Protein AF-A0A059LH39-F1 (afdb_monomer_lite)

Foldseek 3Di:
DDDDDDDDPPDPPPDPDPPPDPVVVVVVVVVPPDDDDPPPPVVVVVVVVVVVVVPPDDDPDDDDDDDPDDDPPPDPPDPPDDPDDDDDDDDDDDDDDDDDDDPPPPVPPPDPPPPPPPPPVVNVVVVVVVVVVVCCVVCVVVVVVVCVCPVVDPVSVVVCCVPPVNVVVVVLLVVLLVVQLVVLLVLLVVLLCVLQVDDDPCSVVVVVVLCVLVVDDLVVLLVVLCQQLPCPHPCNVVCVVVVDRLPPDSNVLSVSLNSNLNSLLNVLQNVQSNVPVPPQLVVCVVVVDDPVRCCVPPVCVSCVVSSVVSSVVSSVSSSVD

Structure (mmCIF, N/CA/C/O backbone):
data_AF-A0A059LH39-F1
#
_entry.id   AF-A0A059LH39-F1
#
loop_
_atom_site.group_PDB
_atom_site.id
_atom_site.type_symbol
_atom_site.label_atom_id
_atom_site.label_alt_id
_atom_site.label_comp_id
_atom_site.label_asym_id
_atom_site.label_entity_id
_atom_site.label_seq_id
_atom_site.pdbx_PDB_ins_code
_atom_site.Cartn_x
_atom_site.Cartn_y
_atom_site.Cartn_z
_atom_site.occupancy
_atom_site.B_iso_or_equiv
_atom_site.auth_seq_id
_atom_site.auth_comp_id
_atom_site.auth_asym_id
_atom_site.auth_atom_id
_atom_site.pdbx_PDB_model_num
ATOM 1 N N . MET A 1 1 ? 30.488 65.571 -20.676 1.00 40.91 1 MET A N 1
ATOM 2 C CA . MET A 1 1 ? 29.315 66.432 -20.943 1.00 40.91 1 MET A CA 1
ATOM 3 C C . MET A 1 1 ? 28.117 65.774 -20.272 1.00 40.91 1 MET A C 1
ATOM 5 O O . MET A 1 1 ? 27.609 64.798 -20.789 1.00 40.91 1 MET A O 1
ATOM 9 N N . GLN A 1 2 ? 27.929 65.956 -18.966 1.00 35.75 2 GLN A N 1
ATOM 10 C CA . GLN A 1 2 ? 27.171 67.055 -18.353 1.00 35.75 2 GLN A CA 1
ATOM 11 C C . GLN A 1 2 ? 25.724 67.182 -18.870 1.00 35.75 2 GLN A C 1
ATOM 13 O O . GLN A 1 2 ? 25.496 67.556 -20.012 1.00 35.75 2 GLN A O 1
ATOM 18 N N . THR A 1 3 ? 24.804 66.984 -17.917 1.00 36.78 3 THR A N 1
ATOM 19 C CA . THR A 1 3 ? 23.453 67.564 -17.771 1.00 36.78 3 THR A CA 1
ATOM 20 C C . THR A 1 3 ? 22.266 66.961 -18.535 1.00 36.78 3 THR A C 1
ATOM 22 O O . THR A 1 3 ? 22.339 66.710 -19.728 1.00 36.78 3 THR A O 1
ATOM 25 N N . LEU A 1 4 ? 21.149 66.857 -17.785 1.00 35.66 4 LEU A N 1
ATOM 26 C CA . LEU A 1 4 ? 19.757 66.532 -18.156 1.00 35.66 4 LEU A CA 1
ATOM 27 C C . LEU A 1 4 ? 19.462 65.016 -18.193 1.00 35.66 4 LEU A C 1
ATOM 29 O O . LEU A 1 4 ? 19.788 64.321 -19.136 1.00 35.66 4 LEU A O 1
ATOM 33 N N . SER A 1 5 ? 18.863 64.411 -17.166 1.00 34.88 5 SER A N 1
ATOM 34 C CA . SER A 1 5 ? 17.472 64.670 -16.791 1.00 34.88 5 SER A CA 1
ATOM 35 C C . SER A 1 5 ? 17.226 64.365 -15.309 1.00 34.88 5 SER A C 1
ATOM 37 O O . SER A 1 5 ? 17.098 63.221 -14.872 1.00 34.88 5 SER A O 1
ATOM 39 N N . ALA A 1 6 ? 17.154 65.440 -14.532 1.00 40.62 6 ALA A N 1
ATOM 40 C CA . ALA A 1 6 ? 16.580 65.470 -13.203 1.00 40.62 6 ALA A CA 1
ATOM 41 C C . ALA A 1 6 ? 15.053 65.320 -13.321 1.00 40.62 6 ALA A C 1
ATOM 43 O O . ALA A 1 6 ? 14.356 66.298 -13.586 1.00 40.62 6 ALA A O 1
ATOM 44 N N . ARG A 1 7 ? 14.521 64.097 -13.163 1.00 37.25 7 ARG A N 1
ATOM 45 C CA . ARG A 1 7 ? 13.065 63.895 -12.997 1.00 37.25 7 ARG A CA 1
ATOM 46 C C . ARG A 1 7 ? 12.616 62.602 -12.300 1.00 37.25 7 ARG A C 1
ATOM 48 O O . ARG A 1 7 ? 11.470 62.208 -12.463 1.00 37.25 7 ARG A O 1
ATOM 55 N N . ALA A 1 8 ? 13.466 61.965 -11.489 1.00 34.03 8 ALA A N 1
ATOM 56 C CA . ALA A 1 8 ? 13.106 60.716 -10.793 1.00 34.03 8 ALA A CA 1
ATOM 57 C C . ALA A 1 8 ? 13.335 60.724 -9.264 1.00 34.03 8 ALA A C 1
ATOM 59 O O . ALA A 1 8 ? 13.322 59.670 -8.639 1.00 34.03 8 ALA A O 1
ATOM 60 N N . LEU A 1 9 ? 13.521 61.899 -8.644 1.00 35.69 9 LEU A N 1
ATOM 61 C CA . LEU A 1 9 ? 13.781 62.049 -7.197 1.00 35.69 9 LEU A CA 1
ATOM 62 C C . LEU A 1 9 ? 12.690 62.835 -6.443 1.00 35.69 9 LEU A C 1
ATOM 64 O O . LEU A 1 9 ? 12.965 63.513 -5.460 1.00 35.69 9 LEU A O 1
ATOM 68 N N . ALA A 1 10 ? 11.433 62.724 -6.870 1.00 37.72 10 ALA A N 1
ATOM 69 C CA . ALA A 1 10 ? 10.289 63.244 -6.120 1.00 37.72 10 ALA A CA 1
ATOM 70 C C . ALA A 1 10 ? 9.164 62.200 -6.125 1.00 37.72 10 ALA A C 1
ATOM 72 O O . ALA A 1 10 ? 8.337 62.168 -7.029 1.00 37.72 10 ALA A O 1
ATOM 73 N N . GLY A 1 11 ? 9.181 61.291 -5.146 1.00 34.94 11 GLY A N 1
ATOM 74 C CA . GLY A 1 11 ? 8.151 60.252 -5.026 1.00 34.94 11 GLY A CA 1
ATOM 75 C C . GLY A 1 11 ? 8.445 59.088 -4.075 1.00 34.94 11 GLY A C 1
ATOM 76 O O . GLY A 1 11 ? 7.634 58.176 -3.985 1.00 34.94 11 GLY A O 1
ATOM 77 N N . GLN A 1 12 ? 9.568 59.091 -3.350 1.00 37.94 12 GLN A N 1
ATOM 78 C CA . GLN A 1 12 ? 9.867 58.100 -2.308 1.00 37.94 12 GLN A CA 1
ATOM 79 C C . GLN A 1 12 ? 10.131 58.819 -0.989 1.00 37.94 12 GLN A C 1
ATOM 81 O O . GLN A 1 12 ? 11.264 59.010 -0.565 1.00 37.94 12 GLN A O 1
ATOM 86 N N . GLY A 1 13 ? 9.060 59.296 -0.369 1.00 34.62 13 GLY A N 1
ATOM 87 C CA . GLY A 1 13 ? 9.164 60.076 0.855 1.00 34.62 13 GLY A CA 1
ATOM 88 C C . GLY A 1 13 ? 7.830 60.243 1.555 1.00 34.62 13 GLY A C 1
ATOM 89 O O . GLY A 1 13 ? 7.486 61.367 1.874 1.00 34.62 13 GLY A O 1
ATOM 90 N N . ALA A 1 14 ? 7.059 59.164 1.741 1.00 36.94 14 ALA A N 1
ATOM 91 C CA . ALA A 1 14 ? 5.911 59.145 2.660 1.00 36.94 14 ALA A CA 1
ATOM 92 C C . ALA A 1 14 ? 5.283 57.741 2.798 1.00 36.94 14 ALA A C 1
ATOM 94 O O . ALA A 1 14 ? 4.117 57.566 2.473 1.00 36.94 14 ALA A O 1
ATOM 95 N N . CYS A 1 15 ? 6.015 56.717 3.259 1.00 29.69 15 CYS A N 1
ATOM 96 C CA . CYS A 1 15 ? 5.349 55.514 3.803 1.00 29.69 15 CYS A CA 1
ATOM 97 C C . CYS A 1 15 ? 6.241 54.634 4.698 1.00 29.69 15 CYS A C 1
ATOM 99 O O . CYS A 1 15 ? 6.063 53.424 4.765 1.00 29.69 15 CYS A O 1
ATOM 101 N N . SER A 1 16 ? 7.204 55.232 5.405 1.00 34.44 16 SER A N 1
ATOM 102 C CA . SER A 1 16 ? 8.012 54.550 6.428 1.00 34.44 16 SER A CA 1
ATOM 103 C C . SER A 1 16 ? 7.876 55.270 7.769 1.00 34.44 16 SER A C 1
ATOM 105 O O . SER A 1 16 ? 8.851 55.724 8.352 1.00 34.44 16 SER A O 1
ATOM 107 N N . SER A 1 17 ? 6.638 55.471 8.222 1.00 35.78 17 SER A N 1
ATOM 108 C CA . SER A 1 17 ? 6.316 55.907 9.585 1.00 35.78 17 SER A CA 1
ATOM 109 C C . SER A 1 17 ? 4.801 55.825 9.766 1.00 35.78 17 SER A C 1
ATOM 111 O O . SER A 1 17 ? 4.097 56.753 9.380 1.00 35.78 17 SER A O 1
ATOM 113 N N . LYS A 1 18 ? 4.304 54.668 10.233 1.00 36.62 18 LYS A N 1
ATOM 114 C CA . LYS A 1 18 ? 3.002 54.420 10.911 1.00 36.62 18 LYS A CA 1
ATOM 115 C C . LYS A 1 18 ? 2.572 52.951 10.752 1.00 36.62 18 LYS A C 1
ATOM 117 O O . LYS A 1 18 ? 1.563 52.637 10.137 1.00 36.62 18 LYS A O 1
ATOM 122 N N . ALA A 1 19 ? 3.322 52.042 11.366 1.00 38.97 19 ALA A N 1
ATOM 123 C CA . ALA A 1 19 ? 2.842 50.691 11.692 1.00 38.97 19 ALA A CA 1
ATOM 124 C C . ALA A 1 19 ? 3.294 50.290 13.111 1.00 38.97 19 ALA A C 1
ATOM 126 O O . ALA A 1 19 ? 3.670 49.156 13.373 1.00 38.97 19 ALA A O 1
ATOM 127 N N . GLY A 1 20 ? 3.317 51.272 14.018 1.00 37.12 20 GLY A N 1
ATOM 128 C CA . GLY A 1 20 ? 3.946 51.176 15.338 1.00 37.12 20 GLY A CA 1
ATOM 129 C C . GLY A 1 20 ? 3.051 51.085 16.586 1.00 37.12 20 GLY A C 1
ATOM 130 O O . GLY A 1 20 ? 3.618 50.751 17.619 1.00 37.12 20 GLY A O 1
ATOM 131 N N . PRO A 1 21 ? 1.718 51.338 16.591 1.00 37.56 21 PRO A N 1
ATOM 132 C CA . PRO A 1 21 ? 0.987 51.318 17.869 1.00 37.56 21 PRO A CA 1
ATOM 133 C C . PRO A 1 21 ? -0.114 50.250 18.036 1.00 37.56 21 PRO A C 1
ATOM 135 O O . PRO A 1 21 ? -0.837 50.314 19.021 1.00 37.56 21 PRO A O 1
ATOM 138 N N . GLN A 1 22 ? -0.276 49.264 17.140 1.00 39.72 22 GLN A N 1
ATOM 139 C CA . GLN A 1 22 ? -1.373 48.270 17.262 1.00 39.72 22 GLN A CA 1
ATOM 140 C C . GLN A 1 22 ? -0.932 46.830 17.592 1.00 39.72 22 GLN A C 1
ATOM 142 O O . GLN A 1 22 ? -1.729 46.050 18.109 1.00 39.72 22 GLN A O 1
ATOM 147 N N . ILE A 1 23 ? 0.343 46.473 17.404 1.00 38.62 23 ILE A N 1
ATOM 148 C CA . ILE A 1 23 ? 0.860 45.132 17.760 1.00 38.62 23 ILE A CA 1
ATOM 149 C C . ILE A 1 23 ? 1.162 45.031 19.271 1.00 38.62 23 ILE A C 1
ATOM 151 O O . ILE A 1 23 ? 1.075 43.958 19.870 1.00 38.62 23 ILE A O 1
ATOM 155 N N . THR A 1 24 ? 1.397 46.166 19.933 1.00 40.44 24 THR A N 1
ATOM 156 C CA . THR A 1 24 ? 1.664 46.250 21.377 1.00 40.44 24 THR A CA 1
ATOM 157 C C . THR A 1 24 ? 0.422 46.022 22.250 1.00 40.44 24 THR A C 1
ATOM 159 O O . THR A 1 24 ? 0.565 45.637 23.407 1.00 40.44 24 THR A O 1
ATOM 162 N N . SER A 1 25 ? -0.801 46.168 21.720 1.00 36.09 25 SER A N 1
ATOM 163 C CA . SER A 1 25 ? -2.037 46.002 22.509 1.00 36.09 25 SER A CA 1
ATOM 164 C C . SER A 1 25 ? -2.421 44.530 22.747 1.00 36.09 25 SER A C 1
ATOM 166 O O . SER A 1 25 ? -2.879 44.174 23.834 1.00 36.09 25 SER A O 1
ATOM 168 N N . ARG A 1 26 ? -2.169 43.631 21.781 1.00 38.19 26 ARG A N 1
ATOM 169 C CA . ARG A 1 26 ? -2.483 42.192 21.931 1.00 38.19 26 ARG A CA 1
ATOM 170 C C . ARG A 1 26 ? -1.411 41.405 22.683 1.00 38.19 26 ARG A C 1
ATOM 172 O O . ARG A 1 26 ? -1.765 40.491 23.423 1.00 38.19 26 ARG A O 1
ATOM 179 N N . ALA A 1 27 ? -0.139 41.799 22.586 1.00 38.69 27 ALA A N 1
ATOM 180 C CA . ALA A 1 27 ? 0.925 41.224 23.413 1.00 38.69 27 ALA A CA 1
ATOM 181 C C . ALA A 1 27 ? 0.694 41.512 24.911 1.00 38.69 27 ALA A C 1
ATOM 183 O O . ALA A 1 27 ? 0.901 40.639 25.753 1.00 38.69 27 ALA A O 1
ATOM 184 N N . ASN A 1 28 ? 0.147 42.689 25.240 1.00 36.75 28 ASN A N 1
ATOM 185 C CA . ASN A 1 28 ? -0.114 43.102 26.621 1.00 36.75 28 ASN A CA 1
ATOM 186 C C . ASN A 1 28 ? -1.230 42.292 27.315 1.00 36.75 28 ASN A C 1
ATOM 188 O O . ASN A 1 28 ? -1.323 42.289 28.539 1.00 36.75 28 ASN A O 1
ATOM 192 N N . LYS A 1 29 ? -2.062 41.563 26.553 1.00 35.16 29 LYS A N 1
ATOM 193 C CA . LYS A 1 29 ? -3.137 40.723 27.109 1.00 35.16 29 LYS A CA 1
ATOM 194 C C . LYS A 1 29 ? -2.682 39.298 27.450 1.00 35.16 29 LYS A C 1
ATOM 196 O O . LYS A 1 29 ? -3.267 38.678 28.330 1.00 35.16 29 LYS A O 1
ATOM 201 N N . TYR A 1 30 ? -1.617 38.809 26.809 1.00 36.12 30 TYR A N 1
ATOM 202 C CA . TYR A 1 30 ? -0.998 37.514 27.126 1.00 36.12 30 TYR A CA 1
ATOM 203 C C . TYR A 1 30 ? 0.151 37.635 28.140 1.00 36.12 30 TYR A C 1
ATOM 205 O O . TYR A 1 30 ? 0.422 36.690 28.876 1.00 36.12 30 TYR A O 1
ATOM 213 N N . LEU A 1 31 ? 0.773 38.815 28.252 1.00 38.47 31 LEU A N 1
ATOM 214 C CA . LEU A 1 31 ? 1.831 39.106 29.230 1.00 38.47 31 LEU A CA 1
ATOM 215 C C . LEU A 1 31 ? 1.344 39.332 30.677 1.00 38.47 31 LEU A C 1
ATOM 217 O O . LEU A 1 31 ? 2.172 39.501 31.571 1.00 38.47 31 LEU A O 1
ATOM 221 N N . ALA A 1 32 ? 0.034 39.315 30.938 1.00 36.50 32 ALA A N 1
ATOM 222 C CA . ALA A 1 32 ? -0.522 39.541 32.276 1.00 36.50 32 ALA A CA 1
ATOM 223 C C . ALA A 1 32 ? -0.561 38.284 33.176 1.00 36.50 32 ALA A C 1
ATOM 225 O O . ALA A 1 32 ? -0.949 38.391 34.337 1.00 36.50 32 ALA A O 1
ATOM 226 N N . LEU A 1 33 ? -0.163 37.102 32.679 1.00 43.41 33 LEU A N 1
ATOM 227 C CA . LEU A 1 33 ? -0.353 35.820 33.386 1.00 43.41 33 LEU A CA 1
ATOM 228 C C . LEU A 1 33 ? 0.931 35.081 33.801 1.00 43.41 33 LEU A C 1
ATOM 230 O O . LEU A 1 33 ? 0.848 33.965 34.308 1.00 43.41 33 LEU A O 1
ATOM 234 N N . THR A 1 34 ? 2.119 35.678 33.670 1.00 39.06 34 THR A N 1
ATOM 235 C CA . THR A 1 34 ? 3.373 35.031 34.104 1.00 39.06 34 THR A CA 1
ATOM 236 C C . THR A 1 34 ? 4.215 35.943 34.990 1.00 39.06 34 THR A C 1
ATOM 238 O O . THR A 1 34 ? 4.537 37.071 34.621 1.00 39.06 34 THR A O 1
ATOM 241 N N . GLY A 1 35 ? 4.539 35.429 36.180 1.00 37.16 35 GLY A N 1
ATOM 242 C CA . GLY A 1 35 ? 5.136 36.131 37.314 1.00 37.16 35 GLY A CA 1
ATOM 243 C C . GLY A 1 35 ? 6.440 36.893 37.052 1.00 37.16 35 GLY A C 1
ATOM 244 O O . GLY A 1 35 ? 7.186 36.670 36.101 1.00 37.16 35 GLY A O 1
ATOM 245 N N . SER A 1 36 ? 6.701 37.826 37.962 1.00 43.66 36 SER A N 1
ATOM 246 C CA . SER A 1 36 ? 7.459 39.061 37.770 1.00 43.66 36 SER A CA 1
ATOM 247 C C . SER A 1 36 ? 8.986 38.967 37.696 1.00 43.66 36 SER A C 1
ATOM 249 O O . SER A 1 36 ? 9.608 39.992 37.419 1.00 43.66 36 SER A O 1
ATOM 251 N N . VAL A 1 37 ? 9.608 37.805 37.909 1.00 44.38 37 VAL A N 1
ATOM 252 C CA . VAL A 1 37 ? 11.022 37.754 38.349 1.00 44.38 37 VAL A CA 1
ATOM 253 C C . VAL A 1 37 ? 12.037 37.399 37.244 1.00 44.38 37 VAL A C 1
ATOM 255 O O . VAL A 1 37 ? 13.224 37.657 37.402 1.00 44.38 37 VAL A O 1
ATOM 258 N N . ARG A 1 38 ? 11.616 36.916 36.064 1.00 46.03 38 ARG A N 1
ATOM 259 C CA . ARG A 1 38 ? 12.526 36.634 34.918 1.00 46.03 38 ARG A CA 1
ATOM 260 C C . ARG A 1 38 ? 12.494 37.687 33.800 1.00 46.03 38 ARG A C 1
ATOM 262 O O . ARG A 1 38 ? 12.877 37.405 32.670 1.00 46.03 38 ARG A O 1
ATOM 269 N N . ARG A 1 39 ? 12.032 38.905 34.106 1.00 43.88 39 ARG A N 1
ATOM 270 C CA . ARG A 1 39 ? 11.802 39.978 33.117 1.00 43.88 39 ARG A CA 1
ATOM 271 C C . ARG A 1 39 ? 13.048 40.778 32.708 1.00 43.88 39 ARG A C 1
ATOM 273 O O . ARG A 1 39 ? 13.048 41.326 31.615 1.00 43.88 39 ARG A O 1
ATOM 280 N N . GLY A 1 40 ? 14.099 40.834 33.529 1.00 44.38 40 GLY A N 1
ATOM 281 C CA . GLY A 1 40 ? 15.283 41.663 33.239 1.00 44.38 40 GLY A CA 1
ATOM 282 C C . GLY A 1 40 ? 16.250 41.035 32.230 1.00 44.38 40 GLY A C 1
ATOM 283 O O . GLY A 1 40 ? 16.487 41.580 31.157 1.00 44.38 40 GLY A O 1
ATOM 284 N N . ALA A 1 41 ? 16.754 39.837 32.539 1.00 49.78 41 ALA A N 1
ATOM 285 C CA . ALA A 1 41 ? 17.897 39.256 31.826 1.00 49.78 41 ALA A CA 1
ATOM 286 C C . ALA A 1 41 ? 17.607 38.840 30.368 1.00 49.78 41 ALA A C 1
ATOM 288 O O . ALA A 1 41 ? 18.476 38.939 29.505 1.00 49.78 41 ALA A O 1
ATOM 289 N N . LEU A 1 42 ? 16.381 38.394 30.068 1.00 45.69 42 LEU A N 1
ATOM 290 C CA . LEU A 1 42 ? 15.998 37.969 28.714 1.00 45.69 42 LEU A CA 1
ATOM 291 C C . LEU A 1 42 ? 15.695 39.156 27.788 1.00 45.69 42 LEU A C 1
ATOM 293 O O . LEU A 1 42 ? 15.977 39.081 26.596 1.00 45.69 42 LEU A O 1
ATOM 297 N N . ALA A 1 43 ? 15.183 40.265 28.331 1.00 50.06 43 ALA A N 1
ATOM 298 C CA . ALA A 1 43 ? 14.827 41.449 27.550 1.00 50.06 43 ALA A CA 1
ATOM 299 C C . ALA A 1 43 ? 16.052 42.273 27.110 1.00 50.06 43 ALA A C 1
ATOM 301 O O . ALA A 1 43 ? 15.999 42.948 26.082 1.00 50.06 43 ALA A O 1
ATOM 302 N N . GLU A 1 44 ? 17.153 42.224 27.864 1.00 51.72 44 GLU A N 1
ATOM 303 C CA . GLU A 1 44 ? 18.425 42.858 27.480 1.00 51.72 44 GLU A CA 1
ATOM 304 C C . GLU A 1 44 ? 19.222 42.016 26.480 1.00 51.72 44 GLU A C 1
AT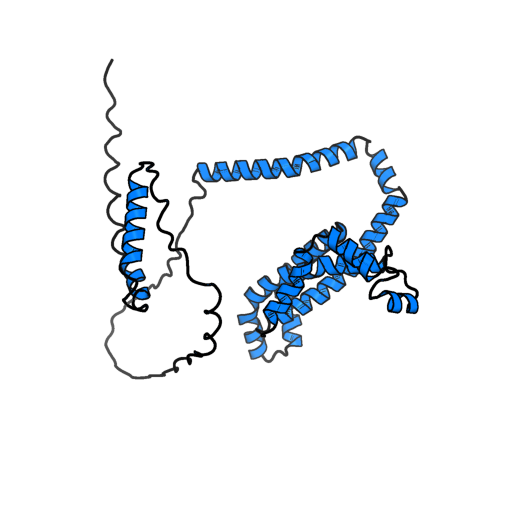OM 306 O O . GLU A 1 44 ? 19.880 42.566 25.597 1.00 51.72 44 GLU A O 1
ATOM 311 N N . CYS A 1 45 ? 19.120 40.687 26.568 1.00 48.53 45 CYS A N 1
ATOM 312 C CA . CYS A 1 45 ? 19.768 39.776 25.626 1.00 48.53 45 CYS A CA 1
ATOM 313 C C . CYS A 1 45 ? 19.127 39.860 24.231 1.00 48.53 45 CYS A C 1
ATOM 315 O O . CYS A 1 45 ? 19.833 39.909 23.226 1.00 48.53 45 CYS A O 1
ATOM 317 N N . TRP A 1 46 ? 17.796 39.976 24.176 1.00 44.59 46 TRP A N 1
ATOM 318 C CA . TRP A 1 46 ? 17.065 40.135 22.917 1.00 44.59 46 TRP A CA 1
ATOM 319 C C . TRP A 1 46 ? 17.301 41.502 22.261 1.00 44.59 46 TRP A C 1
ATOM 321 O O . TRP A 1 46 ? 17.594 41.557 21.070 1.00 44.59 46 TRP A O 1
ATOM 331 N N . ARG A 1 47 ? 17.306 42.595 23.044 1.00 52.41 47 ARG A N 1
ATOM 332 C CA . ARG A 1 47 ? 17.602 43.940 22.514 1.00 52.41 47 ARG A CA 1
ATOM 333 C C . ARG A 1 47 ? 18.999 44.045 21.895 1.00 52.41 47 ARG A C 1
ATOM 335 O O . ARG A 1 47 ? 19.141 44.581 20.804 1.00 52.41 47 ARG A O 1
ATOM 342 N N . ARG A 1 48 ? 20.025 43.464 22.533 1.00 49.72 48 ARG A N 1
ATOM 343 C CA . ARG A 1 48 ? 21.391 43.460 21.971 1.00 49.72 48 ARG A CA 1
ATOM 344 C C . ARG A 1 48 ? 21.539 42.590 20.719 1.00 49.72 48 ARG A C 1
ATOM 346 O O . ARG A 1 48 ? 22.410 42.877 19.902 1.00 49.72 48 ARG A O 1
ATOM 353 N N . ALA A 1 49 ? 20.717 41.550 20.560 1.00 48.06 49 ALA A N 1
ATOM 354 C CA . ALA A 1 49 ? 20.713 40.718 19.357 1.00 48.06 49 ALA A CA 1
ATOM 355 C C . ALA A 1 49 ? 20.082 41.447 18.154 1.00 48.06 49 ALA A C 1
ATOM 357 O O . ALA A 1 49 ? 20.594 41.340 17.039 1.00 48.06 49 ALA A O 1
ATOM 358 N N . GLU A 1 50 ? 19.031 42.242 18.382 1.00 47.72 50 GLU A N 1
ATOM 359 C CA . GLU A 1 50 ? 18.415 43.085 17.346 1.00 47.72 50 GLU A CA 1
ATOM 360 C C . GLU A 1 50 ? 19.330 44.241 16.910 1.00 47.72 50 GLU A C 1
ATOM 362 O O . GLU A 1 50 ? 19.506 44.459 15.708 1.00 47.72 50 GLU A O 1
ATOM 367 N N . ASP A 1 51 ? 20.013 44.904 17.849 1.00 44.88 51 ASP A N 1
ATOM 368 C CA . ASP A 1 51 ? 20.952 45.994 17.533 1.00 44.88 51 ASP A CA 1
ATOM 369 C C . ASP A 1 51 ? 22.177 45.507 16.723 1.00 44.88 51 ASP A C 1
ATOM 371 O O . ASP A 1 51 ? 22.700 46.214 15.851 1.00 44.88 51 ASP A O 1
ATOM 375 N N . ALA A 1 52 ? 22.624 44.266 16.954 1.00 43.06 52 ALA A N 1
ATOM 376 C CA . ALA A 1 52 ? 23.715 43.649 16.196 1.00 43.06 52 ALA A CA 1
ATOM 377 C C . ALA A 1 52 ? 23.302 43.276 14.761 1.00 43.06 52 ALA A C 1
ATOM 379 O O . ALA A 1 52 ? 24.131 43.323 13.850 1.00 43.06 52 ALA A O 1
ATOM 380 N N . SER A 1 53 ? 22.024 42.952 14.539 1.00 43.94 53 SER A N 1
ATOM 381 C CA . SER A 1 53 ? 21.514 42.608 13.209 1.00 43.94 53 SER A CA 1
ATOM 382 C C . SER A 1 53 ? 21.226 43.841 12.343 1.00 43.94 53 SER A C 1
ATOM 384 O O . SER A 1 53 ? 21.310 43.746 11.119 1.00 43.94 53 SER A O 1
ATOM 386 N N . ALA A 1 54 ? 20.938 44.996 12.952 1.00 45.19 54 ALA A N 1
ATOM 387 C CA . ALA A 1 54 ? 20.637 46.244 12.246 1.00 45.19 54 ALA A CA 1
ATOM 388 C C . ALA A 1 54 ? 21.876 47.008 11.722 1.00 45.19 54 ALA A C 1
ATOM 390 O O . ALA A 1 54 ? 21.738 47.856 10.844 1.00 45.19 54 ALA A O 1
ATOM 391 N N . SER A 1 55 ? 23.089 46.727 12.222 1.00 44.06 55 SER A N 1
ATOM 392 C CA . SER A 1 55 ? 24.292 47.543 11.942 1.00 44.06 55 SER A CA 1
ATOM 393 C C . SER A 1 55 ? 25.316 46.934 10.971 1.00 44.06 55 SER A C 1
ATOM 395 O O . SER A 1 55 ? 26.364 47.539 10.737 1.00 44.06 55 SER A O 1
ATOM 397 N N . GLY A 1 56 ? 25.039 45.766 10.376 1.00 42.06 56 GLY A N 1
ATOM 398 C CA . GLY A 1 56 ? 25.826 45.221 9.256 1.00 42.06 56 GLY A CA 1
ATOM 399 C C . GLY A 1 56 ? 27.330 45.035 9.519 1.00 42.06 56 GLY A C 1
ATOM 400 O O . GLY A 1 56 ? 28.117 45.003 8.574 1.00 42.06 56 GLY A O 1
ATOM 401 N N . ARG A 1 57 ? 27.761 44.916 10.783 1.00 36.47 57 ARG A N 1
ATOM 402 C CA . ARG A 1 57 ? 29.173 44.765 11.168 1.00 36.47 57 ARG A CA 1
ATOM 403 C C . ARG A 1 57 ? 29.415 43.342 11.683 1.00 36.47 57 ARG A C 1
ATOM 405 O O . ARG A 1 57 ? 28.959 42.985 12.765 1.00 36.47 57 ARG A O 1
ATOM 412 N N . ARG A 1 58 ? 30.151 42.511 10.926 1.00 46.75 58 ARG A N 1
ATOM 413 C CA . ARG A 1 58 ? 30.669 41.217 11.421 1.00 46.75 58 ARG A CA 1
ATOM 414 C C . ARG A 1 58 ? 31.609 41.487 12.599 1.00 46.75 58 ARG A C 1
ATOM 416 O O . ARG A 1 58 ? 32.719 41.967 12.398 1.00 46.75 58 ARG A O 1
ATOM 423 N N . SER A 1 59 ? 31.176 41.159 13.811 1.00 35.25 59 SER A N 1
ATOM 424 C CA . SER A 1 59 ? 32.010 41.169 15.014 1.00 35.25 59 SER A CA 1
ATOM 425 C C . SER A 1 59 ? 31.970 39.785 15.654 1.00 35.25 59 SER A C 1
ATOM 427 O O . SER A 1 59 ? 30.982 39.386 16.270 1.00 35.25 59 SER A O 1
ATOM 429 N N . GLY A 1 60 ? 33.046 39.020 15.464 1.00 45.88 60 GLY A N 1
ATOM 430 C CA . GLY A 1 60 ? 33.279 37.770 16.176 1.00 45.88 60 GLY A CA 1
ATOM 431 C C . GLY A 1 60 ? 33.618 38.060 17.634 1.00 45.88 60 GLY A C 1
ATOM 432 O O . GLY A 1 60 ? 34.778 38.314 17.951 1.00 45.88 60 GLY A O 1
ATOM 433 N N . ARG A 1 61 ? 32.607 38.056 18.512 1.00 40.34 61 ARG A N 1
ATOM 434 C CA . ARG A 1 61 ? 32.774 37.954 19.973 1.00 40.34 61 ARG A CA 1
ATOM 435 C C . ARG A 1 61 ? 31.426 37.753 20.679 1.00 40.34 61 ARG A C 1
ATOM 437 O O . ARG A 1 61 ? 30.892 38.664 21.289 1.00 40.34 61 ARG A O 1
ATOM 444 N N . CYS A 1 62 ? 30.868 36.549 20.577 1.00 34.03 62 CYS A N 1
ATOM 445 C CA . CYS A 1 62 ? 29.819 36.031 21.472 1.00 34.03 62 CYS A CA 1
ATOM 446 C C . CYS A 1 62 ? 29.956 34.501 21.587 1.00 34.03 62 CYS A C 1
ATOM 448 O O . CYS A 1 62 ? 28.988 33.756 21.502 1.00 34.03 62 CYS A O 1
ATOM 450 N N . LEU A 1 63 ? 31.193 34.022 21.747 1.00 38.81 63 LEU A N 1
ATOM 451 C CA . LEU A 1 63 ? 31.451 32.717 22.346 1.00 38.81 63 LEU A CA 1
ATOM 452 C C . LEU A 1 63 ? 31.855 33.001 23.792 1.00 38.81 63 LEU A C 1
ATOM 454 O O . LEU A 1 63 ? 32.899 33.608 24.018 1.00 38.81 63 LEU A O 1
ATOM 458 N N . GLY A 1 64 ? 31.017 32.607 24.749 1.00 38.75 64 GLY A N 1
ATOM 459 C CA . GLY A 1 64 ? 31.394 32.611 26.163 1.00 38.75 64 GLY A CA 1
ATOM 460 C C . GLY A 1 64 ? 30.404 33.268 27.115 1.00 38.75 64 GLY A C 1
ATOM 461 O O . GLY A 1 64 ? 30.809 34.164 27.835 1.00 38.75 64 GLY A O 1
ATOM 462 N N . VAL A 1 65 ? 29.151 32.798 27.164 1.00 35.75 65 VAL A N 1
ATOM 463 C CA . VAL A 1 65 ? 28.362 32.731 28.414 1.00 35.75 65 VAL A CA 1
ATOM 464 C C . VAL A 1 65 ? 27.392 31.543 28.308 1.00 35.75 65 VAL A C 1
ATOM 466 O O . VAL A 1 65 ? 26.206 31.696 28.034 1.00 35.75 65 VAL A O 1
ATOM 469 N N . LEU A 1 66 ? 27.916 30.332 28.478 1.00 34.81 66 LEU A N 1
ATOM 470 C CA . LEU A 1 66 ? 27.132 29.133 28.781 1.00 34.81 66 LEU A CA 1
ATOM 471 C C . LEU A 1 66 ? 27.493 28.748 30.219 1.00 34.81 66 LEU A C 1
ATOM 473 O O . LEU A 1 66 ? 28.644 28.374 30.446 1.00 34.81 66 LEU A O 1
ATOM 477 N N . PRO A 1 67 ? 26.577 28.832 31.199 1.00 35.91 67 PRO A N 1
ATOM 478 C CA . PRO A 1 67 ? 26.779 28.157 32.466 1.00 35.91 67 PRO A CA 1
ATOM 479 C C . PRO A 1 67 ? 26.574 26.661 32.223 1.00 35.91 67 PRO A C 1
ATOM 481 O O . PRO A 1 67 ? 25.453 26.171 32.075 1.00 35.91 67 PRO A O 1
ATOM 484 N N . SER A 1 68 ? 27.689 25.948 32.128 1.00 38.69 68 SER A N 1
ATOM 485 C CA . SER A 1 68 ? 27.769 24.520 32.393 1.00 38.69 68 SER A CA 1
ATOM 486 C C . SER A 1 68 ? 27.393 24.247 33.855 1.00 38.69 68 SER A C 1
ATOM 488 O O . SER A 1 68 ? 27.629 25.074 34.731 1.00 38.69 68 SER A O 1
ATOM 490 N N . ALA A 1 69 ? 26.843 23.054 34.094 1.00 35.47 69 ALA A N 1
ATOM 491 C CA . ALA A 1 69 ? 26.466 22.479 35.390 1.00 35.47 69 ALA A CA 1
ATOM 492 C C . ALA A 1 69 ? 25.065 22.823 35.927 1.00 35.47 69 ALA A C 1
ATOM 494 O O . ALA A 1 69 ? 24.917 23.606 36.856 1.00 35.47 69 ALA A O 1
ATOM 495 N N . LEU A 1 70 ? 24.051 22.081 35.459 1.00 37.56 70 LEU A N 1
ATOM 496 C CA . LEU A 1 70 ? 23.014 21.545 36.350 1.00 37.56 70 LEU A CA 1
ATOM 497 C C . LEU A 1 70 ? 22.669 20.091 35.945 1.00 37.56 70 LEU A C 1
ATOM 499 O O . LEU A 1 70 ? 22.507 19.812 34.757 1.00 37.56 70 LEU A O 1
ATOM 503 N N . PRO A 1 71 ? 22.601 19.149 36.906 1.00 31.77 71 PRO A N 1
ATOM 504 C CA . PRO A 1 71 ? 22.518 17.710 36.655 1.00 31.77 71 PRO A CA 1
ATOM 505 C C . PRO A 1 71 ? 21.127 17.252 36.183 1.00 31.77 71 PRO A C 1
ATOM 507 O O . PRO A 1 71 ? 20.095 17.617 36.742 1.00 31.77 71 PRO A O 1
ATOM 510 N N . PHE A 1 72 ? 21.132 16.372 35.181 1.00 33.44 72 PHE A N 1
ATOM 511 C CA . PHE A 1 72 ? 20.001 15.810 34.427 1.00 33.44 72 PHE A CA 1
ATOM 512 C C . PHE A 1 72 ? 19.070 14.857 35.225 1.00 33.44 72 PHE A C 1
ATOM 514 O O . PHE A 1 72 ? 18.210 14.208 34.641 1.00 33.44 72 PHE A O 1
ATOM 521 N N . SER A 1 73 ? 19.191 14.749 36.556 1.00 35.56 73 SER A N 1
ATOM 522 C CA . SER A 1 73 ? 18.587 13.642 37.328 1.00 35.56 73 SER A CA 1
ATOM 523 C C . SER A 1 73 ? 17.491 13.999 38.347 1.00 35.56 73 SER A C 1
ATOM 525 O O . SER A 1 73 ? 17.064 13.119 39.090 1.00 35.56 73 SER A O 1
ATOM 527 N N . ARG A 1 74 ? 16.974 15.237 38.413 1.00 33.81 74 ARG A N 1
ATOM 528 C CA . ARG A 1 74 ? 15.933 15.604 39.411 1.00 33.81 74 ARG A CA 1
ATOM 529 C C . ARG A 1 74 ? 14.845 16.569 38.919 1.00 33.81 74 ARG A C 1
ATOM 531 O O . ARG A 1 74 ? 14.542 17.549 39.589 1.00 33.81 74 ARG A O 1
ATOM 538 N N . ALA A 1 75 ? 14.223 16.292 37.772 1.00 34.00 75 ALA A N 1
ATOM 539 C CA . ALA A 1 75 ? 13.052 17.064 37.317 1.00 34.00 75 ALA A CA 1
ATOM 540 C C . ALA A 1 75 ? 11.855 16.217 36.838 1.00 34.00 75 ALA A C 1
ATOM 542 O O . ALA A 1 75 ? 10.844 16.772 36.425 1.00 34.00 75 ALA A O 1
ATOM 543 N N . TRP A 1 76 ? 11.927 14.886 36.949 1.00 31.22 76 TRP A N 1
ATOM 544 C CA . TRP A 1 76 ? 10.844 13.954 36.584 1.00 31.22 76 TRP A CA 1
ATOM 545 C C . TRP A 1 76 ? 10.000 13.486 37.788 1.00 31.22 76 TRP A C 1
ATOM 547 O O . TRP A 1 76 ? 9.402 12.418 37.756 1.00 31.22 76 TRP A O 1
ATOM 557 N N . GLY A 1 77 ? 9.965 14.269 38.874 1.00 32.25 77 GLY A N 1
ATOM 558 C CA . GLY A 1 77 ? 9.451 13.823 40.177 1.00 32.25 77 GLY A CA 1
ATOM 559 C C . GLY A 1 77 ? 8.267 14.588 40.778 1.00 32.25 77 GLY A C 1
ATOM 560 O O . GLY A 1 77 ? 8.015 14.405 41.965 1.00 32.25 77 GLY A O 1
ATOM 561 N N . SER A 1 78 ? 7.559 15.466 40.052 1.00 37.38 78 SER A N 1
ATOM 562 C CA . SER A 1 78 ? 6.458 16.236 40.677 1.00 37.38 78 SER A CA 1
ATOM 563 C C . SER A 1 78 ? 5.386 16.828 39.747 1.00 37.38 78 SER A C 1
ATOM 565 O O . SER A 1 78 ? 4.734 17.804 40.115 1.00 37.38 78 SER A O 1
ATOM 567 N N . LEU A 1 79 ? 5.120 16.233 38.580 1.00 41.91 79 LEU A N 1
ATOM 568 C CA . LEU A 1 79 ? 4.055 16.698 37.668 1.00 41.91 79 LEU A CA 1
ATOM 569 C C . LEU A 1 79 ? 2.794 15.813 37.671 1.00 41.91 79 LEU A C 1
ATOM 571 O O . LEU A 1 79 ? 2.084 15.736 36.677 1.00 41.91 79 LEU A O 1
ATOM 575 N N . ASP A 1 80 ? 2.483 15.218 38.828 1.00 38.69 80 ASP A N 1
ATOM 576 C CA . ASP A 1 80 ? 1.273 14.413 39.078 1.00 38.69 80 ASP A CA 1
ATOM 577 C C . ASP A 1 80 ? 0.191 15.141 39.901 1.00 38.69 80 ASP A C 1
ATOM 579 O O . ASP A 1 80 ? -0.691 14.526 40.502 1.00 38.69 80 ASP A O 1
ATOM 583 N N . ARG A 1 81 ? 0.211 16.479 39.978 1.00 39.62 81 ARG A N 1
ATOM 584 C CA . ARG A 1 81 ? -0.778 17.192 40.805 1.00 39.62 81 ARG A CA 1
ATOM 585 C C . ARG A 1 81 ? -1.114 18.596 40.302 1.00 39.62 81 ARG A C 1
ATOM 587 O O . ARG A 1 81 ? -0.618 19.573 40.838 1.00 39.62 81 ARG A O 1
ATOM 594 N N . ALA A 1 82 ? -1.993 18.688 39.301 1.00 35.78 82 ALA A N 1
ATOM 595 C CA . ALA A 1 82 ? -2.909 19.826 39.119 1.00 35.78 82 ALA A CA 1
ATOM 596 C C . ALA A 1 82 ? -3.936 19.537 38.008 1.00 35.78 82 ALA A C 1
ATOM 598 O O . ALA A 1 82 ? -3.867 20.060 36.898 1.00 35.78 82 ALA A O 1
ATOM 599 N N . ARG A 1 83 ? -4.928 18.700 38.322 1.00 38.41 83 ARG A N 1
ATOM 600 C CA . ARG A 1 83 ? -6.207 18.672 37.608 1.00 38.41 83 ARG A CA 1
ATOM 601 C C . ARG A 1 83 ? -6.983 19.924 38.047 1.00 38.41 83 ARG A C 1
ATOM 603 O O . ARG A 1 83 ? -7.581 19.917 39.117 1.00 38.41 83 ARG A O 1
ATOM 610 N N . ALA A 1 84 ? -6.902 21.016 37.286 1.00 36.88 84 ALA A N 1
ATOM 611 C CA . ALA A 1 84 ? -7.705 22.216 37.543 1.00 36.88 84 ALA A CA 1
ATOM 612 C C . ALA A 1 84 ? -9.143 22.022 37.005 1.00 36.88 84 ALA A C 1
ATOM 614 O O . ALA A 1 84 ? -9.298 21.494 35.900 1.00 36.88 84 ALA A O 1
ATOM 615 N N . PRO A 1 85 ? -10.190 22.397 37.766 1.00 39.22 85 PRO A N 1
ATOM 616 C CA . PRO A 1 85 ? -11.589 22.173 37.400 1.00 39.22 85 PRO A CA 1
ATOM 617 C C . PRO A 1 85 ? -12.100 23.181 36.356 1.00 39.22 85 PRO A C 1
ATOM 619 O O . PRO A 1 85 ? -11.654 24.327 36.305 1.00 39.22 85 PRO A O 1
ATOM 622 N N . ALA A 1 86 ? -13.064 22.750 35.537 1.00 40.12 86 ALA A N 1
ATOM 623 C CA . ALA A 1 86 ? -13.781 23.602 34.587 1.00 40.12 86 ALA A CA 1
ATOM 624 C C . ALA A 1 86 ? -14.595 24.696 35.317 1.00 40.12 86 ALA A C 1
ATOM 626 O O . ALA A 1 86 ? -15.184 24.406 36.362 1.00 40.12 86 ALA A O 1
ATOM 627 N N . PRO A 1 87 ? -14.663 25.939 34.801 1.00 45.44 87 PRO A N 1
ATOM 628 C CA . PRO A 1 87 ? -15.486 26.981 35.405 1.00 45.44 87 PRO A CA 1
ATOM 629 C C . PRO A 1 87 ? -16.989 26.733 35.161 1.00 45.44 87 PRO A C 1
ATOM 631 O O . PRO A 1 87 ? -17.362 26.180 34.124 1.00 45.44 87 PRO A O 1
ATOM 634 N N . PRO A 1 88 ? -17.867 27.149 36.094 1.00 38.84 88 PRO A N 1
ATOM 635 C CA . PRO A 1 88 ? -19.300 26.897 36.011 1.00 38.84 88 PRO A CA 1
ATOM 636 C C . PRO A 1 88 ? -19.977 27.786 34.961 1.00 38.84 88 PRO A C 1
ATOM 638 O O . PRO A 1 88 ? -19.715 28.987 34.870 1.00 38.84 88 PRO A O 1
ATOM 641 N N . PHE A 1 89 ? -20.903 27.189 34.210 1.00 38.81 89 PHE A N 1
ATOM 642 C CA . PHE A 1 89 ? -21.856 27.887 33.353 1.00 38.81 89 PHE A CA 1
ATOM 643 C C . PHE A 1 89 ? -22.808 28.697 34.241 1.00 38.81 89 PHE A C 1
ATOM 645 O O . PHE A 1 89 ? -23.653 28.133 34.938 1.00 38.81 89 PHE A O 1
ATOM 652 N N . ARG A 1 90 ? -22.625 30.021 34.281 1.00 33.84 90 ARG A N 1
ATOM 653 C CA . ARG A 1 90 ? -23.484 30.929 35.046 1.00 33.84 90 ARG A CA 1
ATOM 654 C C . ARG A 1 90 ? -24.466 31.609 34.103 1.00 33.84 90 ARG A C 1
ATOM 656 O O . ARG A 1 90 ? -24.113 32.511 33.349 1.00 33.84 90 ARG A O 1
ATOM 663 N N . ASP A 1 91 ? -25.693 31.125 34.183 1.00 41.88 91 ASP A N 1
ATOM 664 C CA . ASP A 1 91 ? -26.883 31.669 33.555 1.00 41.88 91 ASP A CA 1
ATOM 665 C C . ASP A 1 91 ? -27.333 32.901 34.359 1.00 41.88 91 ASP A C 1
ATOM 667 O O . ASP A 1 91 ? -27.711 32.794 35.527 1.00 41.88 91 ASP A O 1
ATOM 671 N N . THR A 1 92 ? -27.242 34.095 33.776 1.00 43.53 92 THR A N 1
ATOM 672 C CA . THR A 1 92 ? -27.852 35.302 34.351 1.00 43.53 92 THR A CA 1
ATOM 673 C C . THR A 1 92 ? -28.701 35.994 33.301 1.00 43.53 92 THR A C 1
ATOM 675 O O . THR A 1 92 ? -28.264 36.916 32.613 1.00 43.53 92 THR A O 1
ATOM 678 N N . ARG A 1 93 ? -29.967 35.573 33.236 1.00 41.41 93 ARG A N 1
ATOM 679 C CA . ARG A 1 93 ? -31.074 36.472 32.908 1.00 41.41 93 ARG A CA 1
ATOM 680 C C . ARG A 1 93 ? -31.114 37.582 33.957 1.00 41.41 93 ARG A C 1
ATOM 682 O O . ARG A 1 93 ? -31.484 37.334 35.099 1.00 41.41 93 ARG A O 1
ATOM 689 N N . ALA A 1 94 ? -30.809 38.808 33.556 1.00 38.94 94 ALA A N 1
ATOM 690 C CA . ALA A 1 94 ? -31.230 39.998 34.281 1.00 38.94 94 ALA A CA 1
ATOM 691 C C . ALA A 1 94 ? -31.582 41.094 33.273 1.00 38.94 94 ALA A C 1
ATOM 693 O O . ALA A 1 94 ? -30.760 41.536 32.475 1.00 38.94 94 ALA A O 1
ATOM 694 N N . ARG A 1 95 ? -32.858 41.478 33.301 1.00 42.94 95 ARG A N 1
ATOM 695 C CA . ARG A 1 95 ? -33.439 42.598 32.566 1.00 42.94 95 ARG A CA 1
ATOM 696 C C . ARG A 1 95 ? -32.801 43.906 33.038 1.00 42.94 95 ARG A C 1
ATOM 698 O O . ARG A 1 95 ? -32.840 44.199 34.226 1.00 42.94 95 ARG A O 1
ATOM 705 N N . ALA A 1 96 ? -32.352 44.731 32.102 1.00 37.66 96 ALA A N 1
ATOM 706 C CA . ALA A 1 96 ? -32.297 46.177 32.277 1.00 37.66 96 ALA A CA 1
ATOM 707 C C . ALA A 1 96 ? -32.520 46.817 30.905 1.00 37.66 96 ALA A C 1
ATOM 709 O O . ALA A 1 96 ? -31.707 46.674 29.995 1.00 37.66 96 ALA A O 1
ATOM 710 N N . GLY A 1 97 ? -33.681 47.449 30.740 1.00 38.69 97 GLY A N 1
ATOM 711 C CA . GLY A 1 97 ? -34.006 48.198 29.539 1.00 38.69 97 GLY A CA 1
ATOM 712 C C . GLY A 1 97 ? -33.127 49.435 29.444 1.00 38.69 97 GLY A C 1
ATOM 713 O O . GLY A 1 97 ? -33.144 50.270 30.343 1.00 38.69 97 GLY A O 1
ATOM 714 N N . LEU A 1 98 ? -32.409 49.570 28.334 1.00 39.62 98 LEU A N 1
ATOM 715 C CA . LEU A 1 98 ? -31.866 50.842 27.891 1.00 39.62 98 LEU A CA 1
ATOM 716 C C . LEU A 1 98 ? -32.087 50.988 26.388 1.00 39.62 98 LEU A C 1
ATOM 718 O O . LEU A 1 98 ? -31.947 50.055 25.601 1.00 39.62 98 LEU A O 1
ATOM 722 N N . LYS A 1 99 ? -32.530 52.201 26.076 1.00 31.55 99 LYS A N 1
ATOM 723 C CA . LYS A 1 99 ? -32.951 52.759 24.799 1.00 31.55 99 LYS A CA 1
ATOM 724 C C . LYS A 1 99 ? -31.989 52.470 23.650 1.00 31.55 99 LYS A C 1
ATOM 726 O O . LYS A 1 99 ? -30.782 52.340 23.828 1.00 31.55 99 LYS A O 1
ATOM 731 N N . GLY A 1 100 ? -32.583 52.455 22.460 1.00 38.38 100 GLY A N 1
ATOM 732 C CA . GLY A 1 100 ? -31.923 52.256 21.185 1.00 38.38 100 GLY A CA 1
ATOM 733 C C . GLY A 1 100 ? -30.649 53.073 21.002 1.00 38.38 100 GLY A C 1
ATOM 734 O O . GLY A 1 100 ? -30.611 54.286 21.183 1.00 38.38 100 GLY A O 1
ATOM 735 N N . SER A 1 101 ? -29.624 52.371 20.545 1.00 35.06 101 SER A N 1
ATOM 736 C CA . SER A 1 101 ? -28.669 52.894 19.584 1.00 35.06 101 SER A CA 1
ATOM 737 C C . SER A 1 101 ? -28.327 51.744 18.645 1.00 35.06 101 SER A C 1
ATOM 739 O O . SER A 1 101 ? -27.881 50.670 19.046 1.00 35.06 101 SER A O 1
ATOM 741 N N . SER A 1 102 ? -28.658 51.947 17.378 1.00 37.84 102 SER A N 1
ATOM 742 C CA . SER A 1 102 ? -28.315 51.083 16.264 1.00 37.84 102 SER A CA 1
ATOM 743 C C . SER A 1 102 ? -26.797 51.051 16.103 1.00 37.84 102 SER A C 1
ATOM 745 O O . SER A 1 102 ? -26.222 51.863 15.382 1.00 37.84 102 SER A O 1
ATOM 747 N N . LEU A 1 103 ? -26.134 50.106 16.759 1.00 38.47 103 LEU A N 1
ATOM 748 C CA . LEU A 1 103 ? -24.786 49.707 16.386 1.00 38.47 103 LEU A CA 1
ATOM 749 C C . LEU A 1 103 ? -24.907 48.459 15.525 1.00 38.47 103 LEU A C 1
ATOM 751 O O . LEU A 1 103 ? -24.867 47.324 15.990 1.00 38.47 103 LEU A O 1
ATOM 755 N N . SER A 1 104 ? -25.091 48.735 14.233 1.00 40.91 104 SER A N 1
ATOM 756 C CA . SER A 1 104 ? -24.816 47.838 13.118 1.00 40.91 104 SER A CA 1
ATOM 757 C C . SER A 1 104 ? -23.369 47.345 13.230 1.00 40.91 104 SER A C 1
ATOM 759 O O . SER A 1 104 ? -22.457 47.866 12.587 1.00 40.91 104 SER A O 1
ATOM 761 N N . SER A 1 105 ? -23.152 46.338 14.072 1.00 39.41 105 SER A N 1
ATOM 762 C CA . SER A 1 105 ? -21.907 45.588 14.146 1.00 39.41 105 SER A CA 1
ATOM 763 C C . SER A 1 105 ? -21.852 44.665 12.932 1.00 39.41 105 SER A C 1
ATOM 765 O O . SER A 1 105 ? -22.179 43.481 12.994 1.00 39.41 105 SER A O 1
ATOM 767 N N . LYS A 1 106 ? -21.452 45.231 11.788 1.00 41.25 106 LYS A N 1
ATOM 768 C CA . LYS A 1 106 ? -20.842 44.472 10.693 1.00 41.25 106 LYS A CA 1
ATOM 769 C C . LYS A 1 106 ? -19.498 43.959 11.208 1.00 41.25 106 LYS A C 1
ATOM 771 O O . LYS A 1 106 ? -18.443 44.499 10.882 1.00 41.25 106 LYS A O 1
ATOM 776 N N . GLY A 1 107 ? -19.545 42.916 12.031 1.00 37.16 107 GLY A N 1
ATOM 777 C CA . GLY A 1 107 ? -18.403 42.068 12.344 1.00 37.16 107 GLY A CA 1
ATOM 778 C C . GLY A 1 107 ? -18.031 41.274 11.101 1.00 37.16 107 GLY A C 1
ATOM 779 O O . GLY A 1 107 ? -18.256 40.072 11.030 1.00 37.16 107 GLY A O 1
ATOM 780 N N . THR A 1 108 ? -17.515 41.968 10.088 1.00 39.50 108 THR A N 1
ATOM 781 C CA . THR A 1 108 ? -16.844 41.326 8.966 1.00 39.50 108 THR A CA 1
ATOM 782 C C . THR A 1 108 ? -15.611 40.680 9.572 1.00 39.50 108 THR A C 1
ATOM 784 O O . THR A 1 108 ? -14.702 41.383 10.014 1.00 39.50 108 THR A O 1
ATOM 787 N N . ILE A 1 109 ? -15.595 39.350 9.646 1.00 47.75 109 ILE A N 1
ATOM 788 C CA . ILE A 1 109 ? -14.351 38.603 9.796 1.00 47.75 109 ILE A CA 1
ATOM 789 C C . ILE A 1 109 ? -13.554 38.938 8.537 1.00 47.75 109 ILE A C 1
ATOM 791 O O . ILE A 1 109 ? -13.716 38.313 7.493 1.00 47.75 109 ILE A O 1
ATOM 795 N N . THR A 1 110 ? -12.762 40.007 8.593 1.00 43.19 110 THR A N 1
ATOM 796 C CA . THR A 1 110 ? -11.736 40.263 7.596 1.00 43.19 110 THR A CA 1
ATOM 797 C C . THR A 1 110 ? -10.753 39.120 7.752 1.00 43.19 110 THR A C 1
ATOM 799 O O . THR A 1 110 ? -9.935 39.117 8.677 1.00 43.19 110 THR A O 1
ATOM 802 N N . ALA A 1 111 ? -10.895 38.112 6.891 1.00 46.44 111 ALA A N 1
ATOM 803 C CA . ALA A 1 111 ? -9.840 37.157 6.632 1.00 46.44 111 ALA A CA 1
ATOM 804 C C . ALA A 1 111 ? -8.532 37.951 6.486 1.00 46.44 111 ALA A C 1
ATOM 806 O O . ALA A 1 111 ? -8.545 39.011 5.846 1.00 46.44 111 ALA A O 1
ATOM 807 N N . PRO A 1 112 ? -7.414 37.518 7.088 1.00 43.69 112 PRO A N 1
ATOM 808 C CA . PRO A 1 112 ? -6.137 38.077 6.704 1.00 43.69 112 PRO A CA 1
ATOM 809 C C . PRO A 1 112 ? -5.969 37.768 5.217 1.00 43.69 112 PRO A C 1
ATOM 811 O O . PRO A 1 112 ? -5.671 36.639 4.836 1.00 43.69 112 PRO A O 1
ATOM 814 N N . CYS A 1 113 ? -6.196 38.774 4.373 1.00 42.47 113 CYS A N 1
ATOM 815 C CA . CYS A 1 113 ? -5.743 38.793 2.995 1.00 42.47 113 CYS A CA 1
ATOM 816 C C . CYS A 1 113 ? -4.211 38.853 3.019 1.00 42.47 113 CYS A C 1
ATOM 818 O O . CYS A 1 113 ? -3.604 39.862 2.671 1.00 42.47 113 CYS A O 1
ATOM 820 N N . GLY A 1 114 ? -3.581 37.759 3.442 1.00 45.44 114 GLY A N 1
ATOM 821 C CA . GLY A 1 114 ? -2.271 37.359 2.967 1.00 45.44 114 GLY A CA 1
ATOM 822 C C . GLY A 1 114 ? -2.462 36.824 1.559 1.00 45.44 114 GLY A C 1
ATOM 823 O O . GLY A 1 114 ? -2.346 35.628 1.321 1.00 45.44 114 GLY A O 1
ATOM 824 N N . GLY A 1 115 ? -2.827 37.713 0.632 1.00 48.50 115 GLY A N 1
ATOM 825 C CA . GLY A 1 115 ? -2.557 37.489 -0.776 1.00 48.50 115 GLY A CA 1
ATOM 826 C C . GLY A 1 115 ? -1.047 37.540 -0.917 1.00 48.50 115 GLY A C 1
ATOM 827 O O . GLY A 1 115 ? -0.495 38.588 -1.246 1.00 48.50 115 GLY A O 1
ATOM 828 N N . ASP A 1 116 ? -0.382 36.442 -0.556 1.00 55.66 116 ASP A N 1
ATOM 829 C CA . ASP A 1 116 ? 1.026 36.254 -0.841 1.00 55.66 116 ASP A CA 1
ATOM 830 C C . ASP A 1 116 ? 1.182 36.490 -2.335 1.00 55.66 116 ASP A C 1
ATOM 832 O O . ASP A 1 116 ? 0.578 35.814 -3.170 1.00 55.66 116 ASP A O 1
ATOM 836 N N . SER A 1 117 ? 1.949 37.517 -2.665 1.00 58.00 117 SER A N 1
ATOM 837 C CA . SER A 1 117 ? 2.333 37.843 -4.019 1.00 58.00 117 SER A CA 1
ATOM 838 C C . SER A 1 117 ? 3.125 36.664 -4.586 1.00 58.00 117 SER A C 1
ATOM 840 O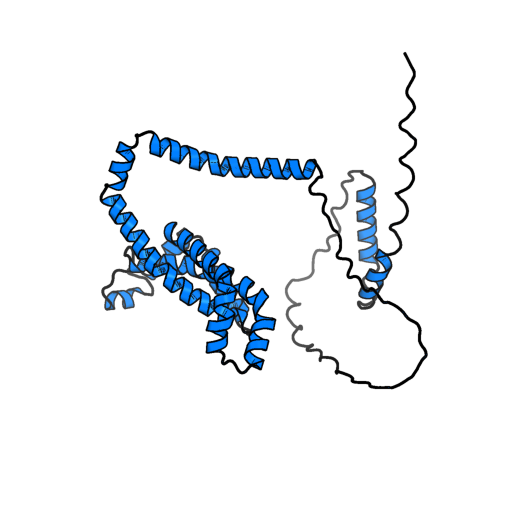 O . SER A 1 117 ? 4.357 36.634 -4.558 1.00 58.00 117 SER A O 1
ATOM 842 N N . LEU A 1 118 ? 2.407 35.700 -5.172 1.00 59.25 118 LEU A N 1
ATOM 843 C CA . LEU A 1 118 ? 2.963 34.661 -6.044 1.00 59.25 118 LEU A CA 1
ATOM 844 C C . LEU A 1 118 ? 3.809 35.275 -7.176 1.00 59.25 118 LEU A C 1
ATOM 846 O O . LEU A 1 118 ? 4.594 34.577 -7.798 1.00 59.25 118 LEU A O 1
ATOM 850 N N . ASN A 1 119 ? 3.680 36.584 -7.409 1.00 65.81 119 ASN A N 1
ATOM 851 C CA . ASN A 1 119 ? 4.324 37.342 -8.471 1.00 65.81 119 ASN A CA 1
ATOM 852 C C . ASN A 1 119 ? 5.681 37.971 -8.115 1.00 65.81 119 ASN A C 1
ATOM 854 O O . ASN A 1 119 ? 6.199 38.748 -8.915 1.00 65.81 119 ASN A O 1
ATOM 858 N N . SER A 1 120 ? 6.281 37.692 -6.947 1.00 81.44 120 SER A N 1
ATOM 859 C CA . SER A 1 120 ? 7.681 38.095 -6.751 1.00 81.44 120 SER A CA 1
ATOM 860 C C . SER A 1 120 ? 8.556 37.300 -7.734 1.00 81.44 120 SER A C 1
ATOM 862 O O . SER A 1 120 ? 8.628 36.073 -7.605 1.00 81.44 120 SER A O 1
ATOM 864 N N . PRO A 1 121 ? 9.231 37.948 -8.705 1.00 84.38 121 PRO A N 1
ATOM 865 C CA . PRO A 1 121 ? 9.928 37.249 -9.789 1.00 84.38 121 PRO A CA 1
ATOM 866 C C . PRO A 1 121 ? 11.011 36.292 -9.270 1.00 84.38 121 PRO A C 1
ATOM 868 O O . PRO A 1 121 ? 11.265 35.258 -9.880 1.00 84.38 121 PRO A O 1
ATOM 871 N N . GLY A 1 122 ? 11.588 36.574 -8.095 1.00 89.38 122 GLY A N 1
ATOM 872 C CA . GLY A 1 122 ? 12.544 35.684 -7.434 1.00 89.38 122 GLY A CA 1
ATOM 873 C C . GLY A 1 122 ? 11.928 34.384 -6.903 1.00 89.38 122 GLY A C 1
ATOM 874 O O . GLY A 1 122 ? 12.542 33.328 -7.028 1.00 89.38 122 GLY A O 1
ATOM 875 N N . ARG A 1 123 ? 10.704 34.418 -6.354 1.00 88.31 123 ARG A N 1
ATOM 876 C CA . ARG A 1 123 ? 10.012 33.199 -5.890 1.00 88.31 123 ARG A CA 1
ATOM 877 C C . ARG A 1 123 ? 9.614 32.317 -7.070 1.00 88.31 123 ARG A C 1
ATOM 879 O O . ARG A 1 123 ? 9.838 31.113 -7.016 1.00 88.31 123 ARG A O 1
ATOM 886 N N . VAL A 1 124 ? 9.099 32.917 -8.146 1.00 90.69 124 VAL A N 1
ATOM 887 C CA . VAL A 1 124 ? 8.757 32.189 -9.379 1.00 90.69 124 VAL A CA 1
ATOM 888 C C . VAL A 1 124 ? 10.002 31.550 -9.992 1.00 90.69 124 VAL A C 1
ATOM 890 O O . VAL A 1 124 ? 9.956 30.379 -10.349 1.00 90.69 124 VAL A O 1
ATOM 893 N N . ALA A 1 125 ? 11.129 32.268 -10.047 1.00 93.62 125 ALA A N 1
ATOM 894 C CA . ALA A 1 125 ? 12.387 31.718 -10.547 1.00 93.62 125 ALA A CA 1
ATOM 895 C C . ALA A 1 125 ? 12.888 30.534 -9.702 1.00 93.62 125 ALA A C 1
ATOM 897 O O . ALA A 1 125 ? 13.274 29.511 -10.260 1.00 93.62 125 ALA A O 1
ATOM 898 N N . LEU A 1 126 ? 12.837 30.628 -8.368 1.00 93.88 126 LEU A N 1
ATOM 899 C CA . LEU A 1 126 ? 13.237 29.527 -7.483 1.00 93.88 126 LEU A CA 1
ATOM 900 C C . LEU A 1 126 ? 12.335 28.298 -7.645 1.00 93.88 126 LEU A C 1
ATOM 902 O O . LEU A 1 126 ? 12.843 27.182 -7.744 1.00 93.88 126 LEU A O 1
ATOM 906 N N . VAL A 1 127 ? 11.014 28.495 -7.719 1.00 94.50 127 VAL A N 1
ATOM 907 C CA . VAL A 1 127 ? 10.060 27.404 -7.969 1.00 94.50 127 VAL A CA 1
ATOM 908 C C . VAL A 1 127 ? 10.283 26.801 -9.354 1.00 94.50 127 VAL A C 1
ATOM 910 O O . VAL A 1 127 ? 10.296 25.582 -9.476 1.00 94.50 127 VAL A O 1
ATOM 913 N N . ALA A 1 128 ? 10.524 27.618 -10.382 1.00 95.38 128 ALA A N 1
ATOM 914 C CA . ALA A 1 128 ? 10.790 27.146 -11.739 1.00 95.38 128 ALA A CA 1
ATOM 915 C C . ALA A 1 128 ? 12.086 26.329 -11.822 1.00 95.38 128 ALA A C 1
ATOM 917 O O . ALA A 1 128 ? 12.092 25.268 -12.437 1.00 95.38 128 ALA A O 1
ATOM 918 N N . VAL A 1 129 ? 13.166 26.771 -11.170 1.00 96.88 129 VAL A N 1
ATOM 919 C CA . VAL A 1 129 ? 14.433 26.024 -11.117 1.00 96.88 129 VAL A CA 1
ATOM 920 C C . VAL A 1 129 ? 14.262 24.713 -10.350 1.00 96.88 129 VAL A C 1
ATOM 922 O O . VAL A 1 129 ? 14.704 23.670 -10.830 1.00 96.88 129 VAL A O 1
ATOM 925 N N . ALA A 1 130 ? 13.590 24.735 -9.195 1.00 96.12 130 ALA A N 1
ATOM 926 C CA . ALA A 1 130 ? 13.317 23.528 -8.417 1.00 96.12 130 ALA A CA 1
ATOM 927 C C . ALA A 1 130 ? 12.436 22.534 -9.194 1.00 96.12 130 ALA A C 1
ATOM 929 O O . ALA A 1 130 ? 12.745 21.345 -9.239 1.00 96.12 130 ALA A O 1
ATOM 930 N N . ALA A 1 131 ? 11.382 23.021 -9.854 1.00 95.94 131 ALA A N 1
ATOM 931 C CA . ALA A 1 131 ? 10.497 22.213 -10.685 1.00 95.94 131 ALA A CA 1
ATOM 932 C C . ALA A 1 131 ? 11.221 21.654 -11.914 1.00 95.94 131 ALA A C 1
ATOM 934 O O . ALA A 1 131 ? 11.052 20.479 -12.229 1.00 95.94 131 ALA A O 1
ATOM 935 N N . LEU A 1 132 ? 12.065 22.449 -12.581 1.00 96.94 132 LEU A N 1
ATOM 936 C CA . LEU A 1 132 ? 12.878 21.996 -13.708 1.00 96.94 132 LEU A CA 1
ATOM 937 C C . LEU A 1 132 ? 13.851 20.900 -13.273 1.00 96.94 132 LEU A C 1
ATOM 939 O O . LEU A 1 132 ? 13.934 19.872 -13.933 1.00 96.94 132 LEU A O 1
ATOM 943 N N . TYR A 1 133 ? 14.546 21.088 -12.151 1.00 97.19 133 TYR A N 1
ATOM 944 C CA . TYR A 1 133 ? 15.472 20.095 -11.613 1.00 97.19 133 TYR A CA 1
ATOM 945 C C . TYR A 1 133 ? 14.759 18.791 -11.221 1.00 97.19 133 TYR A C 1
ATOM 947 O O . TYR A 1 133 ? 15.195 17.711 -11.617 1.00 97.19 133 TYR A O 1
ATOM 955 N N . ALA A 1 134 ? 13.627 18.885 -10.513 1.00 96.44 134 ALA A N 1
ATOM 956 C CA . ALA A 1 134 ? 12.802 17.729 -10.155 1.00 96.44 134 ALA A CA 1
ATOM 957 C C . ALA A 1 134 ? 12.221 17.023 -11.393 1.00 96.44 134 ALA A C 1
ATOM 959 O O . ALA A 1 134 ? 12.149 15.798 -11.444 1.00 96.44 134 ALA A O 1
ATOM 960 N N . THR A 1 135 ? 11.853 17.781 -12.424 1.00 96.44 135 THR A N 1
ATOM 961 C CA . THR A 1 135 ? 11.402 17.206 -13.696 1.00 96.44 135 THR A CA 1
ATOM 962 C C . THR A 1 135 ? 12.558 16.500 -14.393 1.00 96.44 135 THR A C 1
ATOM 964 O O . THR A 1 135 ? 12.397 15.372 -14.838 1.00 96.44 135 THR A O 1
ATOM 967 N N . LEU A 1 136 ? 13.743 17.111 -14.443 1.00 96.50 136 LEU A N 1
ATOM 968 C CA . LEU A 1 136 ? 14.914 16.542 -15.103 1.00 96.50 136 LEU A CA 1
ATOM 969 C C . LEU A 1 136 ? 15.345 15.220 -14.448 1.00 96.50 136 LEU A C 1
ATOM 971 O O . LEU A 1 136 ? 15.591 14.244 -15.154 1.00 96.50 136 LEU A O 1
ATOM 975 N N . ILE A 1 137 ? 15.391 15.163 -13.111 1.00 96.88 137 ILE A N 1
ATOM 976 C CA . ILE A 1 137 ? 15.840 13.966 -12.384 1.00 96.88 137 ILE A CA 1
ATOM 977 C C . ILE A 1 137 ? 14.871 12.785 -12.528 1.00 96.88 137 ILE A C 1
ATOM 979 O O . ILE A 1 137 ? 15.309 11.641 -12.476 1.00 96.88 137 ILE A O 1
ATOM 983 N N . VAL A 1 138 ? 13.575 13.043 -12.737 1.00 96.25 138 VAL A N 1
ATOM 984 C CA . VAL A 1 138 ? 12.569 11.996 -12.975 1.00 96.25 138 VAL A CA 1
ATOM 985 C C . VAL A 1 138 ? 12.501 11.642 -14.459 1.00 96.25 138 VAL A C 1
ATOM 987 O O . VAL A 1 138 ? 12.592 10.478 -14.830 1.00 96.25 138 VAL A O 1
ATOM 990 N N . VAL A 1 139 ? 12.381 12.627 -15.344 1.00 96.00 139 VAL A N 1
ATOM 991 C CA . VAL A 1 139 ? 12.138 12.378 -16.770 1.00 96.00 139 VAL A CA 1
ATOM 992 C C . VAL A 1 139 ? 13.351 11.756 -17.459 1.00 96.00 139 VAL A C 1
ATOM 994 O O . VAL A 1 139 ? 13.159 10.910 -18.327 1.00 96.00 139 VAL A O 1
ATOM 997 N N . LEU A 1 140 ? 14.587 12.102 -17.079 1.00 95.81 140 LEU A N 1
ATOM 998 C CA . LEU A 1 140 ? 15.779 11.526 -17.715 1.00 95.81 140 LEU A CA 1
ATOM 999 C C . LEU A 1 140 ? 15.900 9.998 -17.551 1.00 95.81 140 LEU A C 1
ATOM 1001 O O . LEU A 1 140 ? 16.018 9.329 -18.578 1.00 95.81 140 LEU A O 1
ATOM 1005 N N . PRO A 1 141 ? 15.870 9.407 -16.336 1.00 96.19 141 PRO A N 1
ATOM 1006 C CA . PRO A 1 141 ? 15.976 7.956 -16.184 1.00 96.19 141 PRO A CA 1
ATOM 1007 C C . PRO A 1 141 ? 14.744 7.221 -16.722 1.00 96.19 141 PRO A C 1
ATOM 1009 O O . PRO A 1 141 ? 14.880 6.175 -17.347 1.00 96.19 141 PRO A O 1
ATOM 1012 N N . PHE A 1 142 ? 13.539 7.767 -16.541 1.00 95.69 142 PHE A N 1
ATOM 1013 C CA . PHE A 1 142 ? 12.337 7.145 -17.100 1.00 95.69 142 PHE A CA 1
ATOM 1014 C C . PHE A 1 142 ? 12.344 7.180 -18.633 1.00 95.69 142 PHE A C 1
ATOM 1016 O O . PHE A 1 142 ? 12.032 6.180 -19.279 1.00 95.69 142 PHE A O 1
ATOM 1023 N N . GLY A 1 143 ? 12.755 8.304 -19.221 1.00 94.88 143 GLY A N 1
ATOM 1024 C CA . GLY A 1 143 ? 12.897 8.461 -20.664 1.00 94.88 143 GLY A CA 1
ATOM 1025 C C . GLY A 1 143 ? 13.974 7.548 -21.245 1.00 94.88 143 GLY A C 1
ATOM 1026 O O . GLY A 1 143 ? 13.744 6.929 -22.282 1.00 94.88 143 GLY A O 1
ATOM 1027 N N . SER A 1 144 ? 15.120 7.400 -20.571 1.00 94.06 144 SER A N 1
ATOM 1028 C CA . SER A 1 144 ? 16.192 6.512 -21.036 1.00 94.06 144 SER A CA 1
ATOM 1029 C C . SER A 1 144 ? 15.767 5.043 -21.030 1.00 94.06 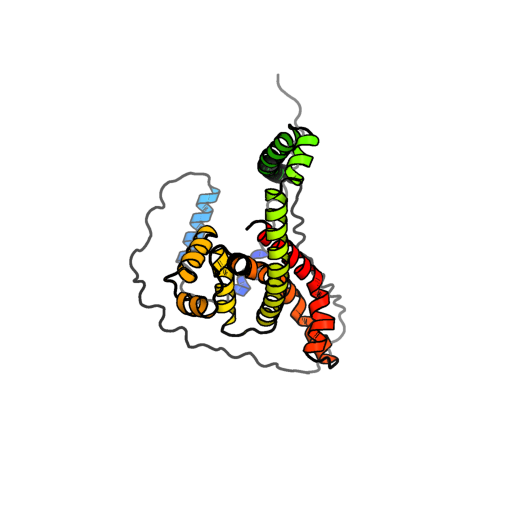144 SER A C 1
ATOM 1031 O O . SER A 1 144 ? 16.019 4.346 -22.013 1.00 94.06 144 SER A O 1
ATOM 1033 N N . ILE A 1 145 ? 15.052 4.595 -19.992 1.00 93.62 145 ILE A N 1
ATOM 1034 C CA . ILE A 1 145 ? 14.473 3.245 -19.928 1.00 93.62 145 ILE A CA 1
ATOM 1035 C C . ILE A 1 145 ? 13.483 3.035 -21.080 1.00 93.62 145 ILE A C 1
ATOM 1037 O O . ILE A 1 145 ? 13.517 1.996 -21.736 1.00 93.62 145 ILE A O 1
ATOM 1041 N N . PHE A 1 146 ? 12.638 4.025 -21.382 1.00 92.06 146 PHE A N 1
ATOM 1042 C CA . PHE A 1 146 ? 11.654 3.918 -22.462 1.00 92.06 146 PHE A CA 1
ATOM 1043 C C . PHE A 1 146 ? 12.309 3.833 -23.848 1.00 92.06 146 PHE A C 1
ATOM 1045 O O . PHE A 1 146 ? 11.925 3.001 -24.670 1.00 92.06 146 PHE A O 1
ATOM 1052 N N . VAL A 1 147 ? 13.335 4.654 -24.099 1.00 92.56 147 VAL A N 1
ATOM 1053 C CA . VAL A 1 147 ? 14.104 4.614 -25.352 1.00 92.56 147 VAL A CA 1
ATOM 1054 C C . VAL A 1 147 ? 14.819 3.271 -25.500 1.00 92.56 147 VAL A C 1
ATOM 1056 O O . VAL A 1 147 ? 14.757 2.673 -26.571 1.00 92.56 147 VAL A O 1
ATOM 1059 N N . GLN A 1 148 ? 15.443 2.758 -24.436 1.00 89.62 148 GLN A N 1
ATOM 1060 C CA . GLN A 1 148 ? 16.104 1.448 -24.454 1.00 89.62 148 GLN A CA 1
ATOM 1061 C C . GLN A 1 148 ? 15.115 0.294 -24.665 1.00 89.62 148 GLN A C 1
ATOM 1063 O O . GLN A 1 148 ? 15.415 -0.626 -25.422 1.00 89.62 148 GLN A O 1
ATOM 1068 N N . ALA A 1 149 ? 13.923 0.358 -24.065 1.00 87.25 149 ALA A N 1
ATOM 1069 C CA . ALA A 1 149 ? 12.887 -0.660 -24.230 1.00 87.25 149 ALA A CA 1
ATOM 1070 C C . ALA A 1 149 ? 12.360 -0.739 -25.675 1.00 87.25 149 ALA A C 1
ATOM 1072 O O . ALA A 1 149 ? 12.092 -1.830 -26.179 1.00 87.25 149 ALA A O 1
ATOM 1073 N N . VAL A 1 150 ? 12.236 0.407 -26.356 1.00 89.69 150 VAL A N 1
ATOM 1074 C CA . VAL A 1 150 ? 11.734 0.488 -27.740 1.00 89.69 150 VAL A CA 1
ATOM 1075 C C . VAL A 1 150 ? 12.853 0.336 -28.780 1.00 89.69 150 VAL A C 1
ATOM 1077 O O . VAL A 1 150 ? 12.568 0.018 -29.934 1.00 89.69 150 VAL A O 1
ATOM 1080 N N . ALA A 1 151 ? 14.127 0.486 -28.400 1.00 86.62 151 ALA A N 1
ATOM 1081 C CA . ALA A 1 151 ? 15.269 0.371 -29.314 1.00 86.62 151 ALA A CA 1
ATOM 1082 C C . ALA A 1 151 ? 15.353 -0.991 -30.033 1.00 86.62 151 ALA A C 1
ATOM 1084 O O . ALA A 1 151 ? 15.844 -1.058 -31.158 1.00 86.62 151 ALA A O 1
ATOM 1085 N N . GLY A 1 152 ? 14.838 -2.065 -29.422 1.00 82.50 152 GLY A N 1
ATOM 1086 C CA . GLY A 1 152 ? 14.731 -3.396 -30.040 1.00 82.50 152 GLY A CA 1
ATOM 1087 C C . GLY A 1 152 ? 13.559 -3.569 -31.025 1.00 82.50 152 GLY A C 1
ATOM 1088 O O . GLY A 1 152 ? 13.414 -4.633 -31.631 1.00 82.50 152 GLY A O 1
ATOM 1089 N N . GLY A 1 153 ? 12.732 -2.535 -31.207 1.00 89.94 153 GLY A N 1
ATOM 1090 C CA . GLY A 1 153 ? 11.527 -2.543 -32.035 1.00 89.94 153 GLY A CA 1
ATOM 1091 C C . GLY A 1 153 ? 10.300 -3.165 -31.352 1.00 89.94 153 GLY A C 1
ATOM 1092 O O . GLY A 1 153 ? 10.365 -3.745 -30.274 1.00 89.94 153 GLY A O 1
ATOM 1093 N N . LEU A 1 154 ? 9.136 -3.084 -32.005 1.00 86.88 154 LEU A N 1
ATOM 1094 C CA . LEU A 1 154 ? 7.885 -3.651 -31.466 1.00 86.88 154 LEU A CA 1
ATOM 1095 C C . LEU A 1 154 ? 7.928 -5.187 -31.344 1.00 86.88 154 LEU A C 1
ATOM 1097 O O . LEU A 1 154 ? 7.252 -5.769 -30.497 1.00 86.88 154 LEU A O 1
ATOM 1101 N N . GLY A 1 155 ? 8.754 -5.849 -32.160 1.00 86.94 155 GLY A N 1
ATOM 1102 C CA . GLY A 1 155 ? 8.939 -7.299 -32.117 1.00 86.94 155 GLY A CA 1
ATOM 1103 C C . GLY A 1 155 ? 9.655 -7.791 -30.855 1.00 86.94 155 GLY A C 1
ATOM 1104 O O . GLY A 1 155 ? 9.314 -8.863 -30.356 1.00 86.94 155 GLY A O 1
ATOM 1105 N N . SER A 1 156 ? 10.607 -7.026 -30.304 1.00 86.38 156 SER A N 1
ATOM 1106 C CA . SER A 1 156 ? 11.270 -7.395 -29.045 1.00 86.38 156 SER A CA 1
ATOM 1107 C C . SER A 1 156 ? 10.322 -7.268 -27.854 1.00 86.38 156 SER A C 1
ATOM 1109 O O . SER A 1 156 ? 10.334 -8.129 -26.980 1.00 86.38 156 SER A O 1
ATOM 1111 N N . ILE A 1 157 ? 9.448 -6.257 -27.858 1.00 86.94 157 ILE A N 1
ATOM 1112 C CA . ILE A 1 157 ? 8.422 -6.059 -26.822 1.00 86.94 157 ILE A CA 1
ATOM 1113 C C . ILE A 1 157 ? 7.431 -7.227 -26.816 1.00 86.94 157 ILE A C 1
ATOM 1115 O O . ILE A 1 157 ? 7.156 -7.797 -25.764 1.00 86.94 157 ILE A O 1
ATOM 1119 N N . ALA A 1 158 ? 6.930 -7.624 -27.990 1.00 88.94 158 ALA A N 1
ATOM 1120 C CA . ALA A 1 158 ? 5.988 -8.737 -28.097 1.00 88.94 158 ALA A CA 1
ATOM 1121 C C . ALA A 1 158 ? 6.595 -10.068 -27.618 1.00 88.94 158 ALA A C 1
ATOM 1123 O O . ALA A 1 158 ? 5.917 -10.844 -26.949 1.00 88.94 158 ALA A O 1
ATOM 1124 N N . ARG A 1 159 ? 7.880 -10.316 -27.911 1.00 89.38 159 ARG A N 1
ATOM 1125 C CA . ARG A 1 159 ? 8.599 -11.501 -27.413 1.00 89.38 159 ARG A CA 1
ATOM 1126 C C . ARG A 1 159 ? 8.782 -11.457 -25.898 1.00 89.38 159 ARG A C 1
ATOM 1128 O O . ARG A 1 159 ? 8.455 -12.434 -25.242 1.00 89.38 159 ARG A O 1
ATOM 1135 N N . ALA A 1 160 ? 9.198 -10.314 -25.352 1.00 87.94 160 ALA A N 1
ATOM 1136 C CA . ALA A 1 160 ? 9.364 -10.139 -23.910 1.00 87.94 160 ALA A CA 1
ATOM 1137 C C . ALA A 1 160 ? 8.048 -10.342 -23.136 1.00 87.94 160 ALA A C 1
ATOM 1139 O O . ALA A 1 160 ? 8.053 -10.924 -22.057 1.00 87.94 160 ALA A O 1
ATOM 1140 N N . MET A 1 161 ? 6.908 -9.914 -23.694 1.00 88.12 161 MET A N 1
ATOM 1141 C CA . MET A 1 161 ? 5.594 -10.158 -23.084 1.00 88.12 161 MET A CA 1
ATOM 1142 C C . MET A 1 161 ? 5.126 -11.617 -23.195 1.00 88.12 161 MET A C 1
ATOM 1144 O O . MET A 1 161 ? 4.338 -12.063 -22.363 1.00 88.12 161 MET A O 1
ATOM 1148 N N . ALA A 1 162 ? 5.580 -12.352 -24.213 1.00 92.81 162 ALA A N 1
ATOM 1149 C CA . ALA A 1 162 ? 5.249 -13.763 -24.415 1.00 92.81 162 ALA A CA 1
ATOM 1150 C C . ALA A 1 162 ? 6.182 -14.722 -23.651 1.00 92.81 162 ALA A C 1
ATOM 1152 O O . ALA A 1 162 ? 5.911 -15.922 -23.602 1.00 92.81 162 ALA A O 1
ATOM 1153 N N . GLU A 1 163 ? 7.261 -14.207 -23.057 1.00 94.88 163 GLU A N 1
ATOM 1154 C CA . GLU A 1 163 ? 8.209 -14.986 -22.267 1.00 94.88 163 GLU A CA 1
ATOM 1155 C C . GLU A 1 163 ? 7.479 -15.646 -21.075 1.00 94.88 163 GLU A C 1
ATOM 1157 O O . GLU A 1 163 ? 6.791 -14.959 -20.305 1.00 94.88 163 GLU A O 1
ATOM 1162 N N . PRO A 1 164 ? 7.609 -16.970 -20.872 1.00 93.62 164 PRO A N 1
ATOM 1163 C CA . PRO A 1 164 ? 6.901 -17.672 -19.799 1.00 93.62 164 PRO A CA 1
ATOM 1164 C C . PRO A 1 164 ? 7.276 -17.150 -18.406 1.00 93.62 164 PRO A C 1
ATOM 1166 O O . PRO A 1 164 ? 6.441 -17.142 -17.501 1.00 93.62 164 PRO A O 1
ATOM 1169 N N . GLU A 1 165 ? 8.505 -16.663 -18.241 1.00 92.81 165 GLU A N 1
ATOM 1170 C CA . GLU A 1 165 ? 8.994 -16.059 -17.000 1.00 92.81 165 GLU A CA 1
ATOM 1171 C C . GLU A 1 165 ? 8.265 -14.747 -16.680 1.00 92.81 165 GLU A C 1
ATOM 1173 O O . GLU A 1 165 ? 7.825 -14.549 -15.545 1.00 92.81 165 GLU A O 1
ATOM 1178 N N . PHE A 1 166 ? 8.047 -13.888 -17.683 1.00 93.69 166 PHE A N 1
ATOM 1179 C CA . PHE A 1 166 ? 7.307 -12.633 -17.523 1.00 93.69 166 PHE A CA 1
ATOM 1180 C C . PHE A 1 166 ? 5.842 -12.885 -17.148 1.00 93.69 166 PHE A C 1
ATOM 1182 O O . PHE A 1 166 ? 5.307 -12.260 -16.224 1.00 93.69 166 PHE A O 1
ATOM 1189 N N . LEU A 1 167 ? 5.195 -13.842 -17.820 1.00 94.25 167 LEU A N 1
ATOM 1190 C CA . LEU A 1 167 ? 3.815 -14.231 -17.522 1.00 94.25 167 LEU A CA 1
ATOM 1191 C C . LEU A 1 167 ? 3.691 -14.827 -16.118 1.00 94.25 167 LEU A C 1
ATOM 1193 O O . LEU A 1 167 ? 2.744 -14.508 -15.390 1.00 94.25 167 LEU A O 1
ATOM 1197 N N . HIS A 1 168 ? 4.649 -15.665 -15.711 1.00 93.69 168 HIS A N 1
ATOM 1198 C CA . HIS A 1 168 ? 4.639 -16.246 -14.378 1.00 93.69 168 HIS A CA 1
ATOM 1199 C C . HIS A 1 168 ? 4.848 -15.178 -13.298 1.00 93.69 168 HIS A C 1
ATOM 1201 O O . HIS A 1 168 ? 4.077 -15.156 -12.334 1.00 93.69 168 HIS A O 1
ATOM 1207 N N . ALA A 1 169 ? 5.815 -14.273 -13.472 1.00 92.38 169 ALA A N 1
ATOM 1208 C CA . ALA A 1 169 ? 6.065 -13.169 -12.548 1.00 92.38 169 ALA A CA 1
ATOM 1209 C C . ALA A 1 169 ? 4.831 -12.263 -12.413 1.00 92.38 169 ALA A C 1
ATOM 1211 O O . ALA A 1 169 ? 4.349 -12.034 -11.305 1.00 92.38 169 ALA A O 1
ATOM 1212 N N . THR A 1 170 ? 4.234 -11.860 -13.538 1.00 92.88 170 THR A N 1
ATOM 1213 C CA . THR A 1 170 ? 3.020 -11.028 -13.557 1.00 92.88 170 THR A CA 1
ATOM 1214 C C . THR A 1 170 ? 1.855 -11.709 -12.836 1.00 92.88 170 THR A C 1
ATOM 1216 O O . THR A 1 170 ? 1.163 -11.078 -12.035 1.00 92.88 170 THR A O 1
ATOM 1219 N N . LYS A 1 171 ? 1.649 -13.016 -13.056 1.00 93.88 171 LYS A N 1
ATOM 1220 C CA . LYS A 1 171 ? 0.607 -13.788 -12.361 1.00 93.88 171 LYS A CA 1
ATOM 1221 C C . LYS A 1 171 ? 0.843 -13.832 -10.850 1.00 93.88 171 LYS A C 1
ATOM 1223 O O . LYS A 1 171 ? -0.123 -13.720 -10.092 1.00 93.88 171 LYS A O 1
ATOM 1228 N N . MET A 1 172 ? 2.092 -13.987 -10.411 1.00 91.31 172 MET A N 1
ATOM 1229 C CA . MET A 1 172 ? 2.438 -14.010 -8.986 1.00 91.31 172 MET A CA 1
ATOM 1230 C C . MET A 1 172 ? 2.166 -12.655 -8.332 1.00 91.31 172 MET A C 1
ATOM 1232 O O . MET A 1 172 ? 1.422 -12.612 -7.352 1.00 91.31 172 MET A O 1
ATOM 1236 N N . THR A 1 173 ? 2.654 -11.556 -8.913 1.00 92.50 173 THR A N 1
ATOM 1237 C CA . THR A 1 173 ? 2.423 -10.197 -8.396 1.00 92.50 173 THR A CA 1
ATOM 1238 C C . THR A 1 173 ? 0.935 -9.844 -8.373 1.00 92.50 173 THR A C 1
ATOM 1240 O O . THR A 1 173 ? 0.440 -9.319 -7.378 1.00 92.50 173 THR A O 1
ATOM 1243 N N . MET A 1 174 ? 0.180 -10.197 -9.420 1.00 93.62 174 MET A N 1
ATOM 1244 C CA . MET A 1 174 ? -1.258 -9.919 -9.479 1.00 93.62 174 MET A CA 1
ATOM 1245 C C . MET A 1 174 ? -2.043 -10.712 -8.427 1.00 93.62 174 MET A C 1
ATOM 1247 O O . MET A 1 174 ? -2.903 -10.156 -7.748 1.00 93.62 174 MET A O 1
ATOM 1251 N N . THR A 1 175 ? -1.724 -11.998 -8.246 1.00 93.44 175 THR A N 1
ATOM 1252 C CA . THR A 1 175 ? -2.348 -12.839 -7.206 1.00 93.44 175 THR A CA 1
ATOM 1253 C C . THR A 1 175 ? -2.049 -12.286 -5.814 1.00 93.44 175 THR A C 1
ATOM 1255 O O . THR A 1 175 ? -2.916 -12.250 -4.945 1.00 93.44 175 THR A O 1
ATOM 1258 N N . MET A 1 176 ? -0.823 -11.814 -5.610 1.00 92.00 176 MET A N 1
ATOM 1259 C CA . MET A 1 176 ? -0.364 -11.255 -4.350 1.00 92.00 176 MET A CA 1
ATOM 1260 C C . MET A 1 176 ? -1.057 -9.930 -4.014 1.00 92.00 176 MET A C 1
ATOM 1262 O O . MET A 1 176 ? -1.584 -9.785 -2.911 1.00 92.00 176 MET A O 1
ATOM 1266 N N . ALA A 1 177 ? -1.138 -9.003 -4.971 1.00 92.81 177 ALA A N 1
ATOM 1267 C CA . ALA A 1 177 ? -1.854 -7.739 -4.817 1.00 92.81 177 ALA A CA 1
ATOM 1268 C C . ALA A 1 177 ? -3.354 -7.963 -4.567 1.00 92.81 177 ALA A C 1
ATOM 1270 O O . ALA A 1 177 ? -3.934 -7.332 -3.681 1.00 92.81 177 ALA A O 1
ATOM 1271 N N . LEU A 1 178 ? -3.966 -8.920 -5.274 1.00 93.56 178 LEU A N 1
ATOM 1272 C CA . LEU A 1 178 ? -5.382 -9.259 -5.124 1.00 93.56 178 LEU A CA 1
ATOM 1273 C C . LEU A 1 178 ? -5.730 -9.772 -3.719 1.00 93.56 178 LEU A C 1
ATOM 1275 O O . LEU A 1 178 ? -6.856 -9.586 -3.269 1.00 93.56 178 LEU A O 1
ATOM 1279 N N . ILE A 1 179 ? -4.782 -10.395 -3.016 1.00 93.31 179 ILE A N 1
ATOM 1280 C CA . ILE A 1 179 ? -4.980 -10.872 -1.641 1.00 93.31 179 ILE A CA 1
ATOM 1281 C C . ILE A 1 179 ? -4.585 -9.786 -0.630 1.00 93.31 179 ILE A C 1
ATOM 1283 O O . ILE A 1 179 ? -5.324 -9.524 0.318 1.00 93.31 179 ILE A O 1
ATOM 1287 N N . ALA A 1 180 ? -3.435 -9.135 -0.820 1.00 93.81 180 ALA A N 1
ATOM 1288 C CA . ALA A 1 180 ? -2.897 -8.166 0.132 1.00 93.81 180 ALA A CA 1
ATOM 1289 C C . ALA A 1 180 ? -3.748 -6.894 0.225 1.00 93.81 180 ALA A C 1
ATOM 1291 O O . ALA A 1 180 ? -4.065 -6.447 1.327 1.00 93.81 180 ALA A O 1
ATOM 1292 N N . VAL A 1 181 ? -4.161 -6.325 -0.911 1.00 95.25 181 VAL A N 1
ATOM 1293 C CA . VAL A 1 181 ? -4.866 -5.037 -0.936 1.00 95.25 181 VAL A CA 1
ATOM 1294 C C . VAL A 1 181 ? -6.210 -5.103 -0.200 1.00 95.25 181 VAL A C 1
ATOM 1296 O O . VAL A 1 181 ? -6.419 -4.262 0.677 1.00 95.25 181 VAL A O 1
ATOM 1299 N N . PRO A 1 182 ? -7.111 -6.077 -0.444 1.00 95.38 182 PRO A N 1
ATOM 1300 C CA . PRO A 1 182 ? -8.385 -6.140 0.275 1.00 95.38 182 PRO A CA 1
ATOM 1301 C C . PRO A 1 182 ? -8.211 -6.391 1.772 1.00 95.38 182 PRO A C 1
ATOM 1303 O O . PRO A 1 182 ? -8.897 -5.762 2.578 1.00 95.38 182 PRO A O 1
ATOM 1306 N N . VAL A 1 183 ? -7.272 -7.263 2.154 1.00 95.38 183 VAL A N 1
ATOM 1307 C CA . VAL A 1 183 ? -6.986 -7.573 3.564 1.00 95.38 183 VAL A CA 1
ATOM 1308 C C . VAL A 1 183 ? -6.481 -6.329 4.294 1.00 95.38 183 VAL A C 1
ATOM 1310 O O . VAL A 1 183 ? -7.011 -5.975 5.349 1.00 95.38 183 VAL A O 1
ATOM 1313 N N . ASN A 1 184 ? -5.525 -5.611 3.705 1.00 95.00 184 ASN A N 1
ATOM 1314 C CA . ASN A 1 184 ? -5.007 -4.367 4.271 1.00 95.00 184 ASN A CA 1
ATOM 1315 C C . ASN A 1 184 ? -6.052 -3.257 4.296 1.00 95.00 184 ASN A C 1
ATOM 1317 O O . ASN A 1 184 ? -6.086 -2.476 5.239 1.00 95.00 184 ASN A O 1
ATOM 1321 N N . THR A 1 185 ? -6.918 -3.190 3.284 1.00 94.75 185 THR A N 1
ATOM 1322 C CA . THR A 1 185 ? -8.001 -2.203 3.229 1.00 94.75 185 THR A CA 1
ATOM 1323 C C . THR A 1 185 ? -9.008 -2.456 4.343 1.00 94.75 185 THR A C 1
ATOM 1325 O O . THR A 1 185 ? -9.342 -1.535 5.082 1.00 94.75 185 THR A O 1
ATOM 1328 N N . ALA A 1 186 ? -9.444 -3.705 4.526 1.00 94.94 186 ALA A N 1
ATOM 1329 C CA . ALA A 1 186 ? -10.358 -4.073 5.601 1.00 94.94 186 ALA A CA 1
ATOM 1330 C C . ALA A 1 186 ? -9.744 -3.787 6.980 1.00 94.94 186 ALA A C 1
ATOM 1332 O O . ALA A 1 186 ? -10.376 -3.140 7.816 1.00 94.94 186 ALA A O 1
ATOM 1333 N N . PHE A 1 187 ? -8.494 -4.204 7.205 1.00 94.38 187 PHE A N 1
ATOM 1334 C CA . PHE A 1 187 ? -7.796 -3.939 8.462 1.00 94.38 187 PHE A CA 1
ATOM 1335 C C . PHE A 1 187 ? -7.575 -2.438 8.691 1.00 94.38 187 PHE A C 1
ATOM 1337 O O . PHE A 1 187 ? -7.798 -1.939 9.792 1.00 94.38 187 PHE A O 1
ATOM 1344 N N . GLY A 1 188 ? -7.181 -1.707 7.649 1.00 93.50 188 GLY A N 1
ATOM 1345 C CA . GLY A 1 188 ? -6.916 -0.276 7.698 1.00 93.50 188 GLY A CA 1
ATOM 1346 C C . GLY A 1 188 ? -8.168 0.546 7.982 1.00 93.50 188 GLY A C 1
ATOM 1347 O O . GLY A 1 188 ? -8.128 1.433 8.828 1.00 93.50 188 GLY A O 1
ATOM 1348 N N . VAL A 1 189 ? -9.301 0.214 7.361 1.00 92.81 189 VAL A N 1
ATOM 1349 C CA . VAL A 1 189 ? -10.593 0.853 7.659 1.00 92.81 189 VAL A CA 1
ATOM 1350 C C . VAL A 1 189 ? -10.986 0.606 9.114 1.00 92.81 189 VAL A C 1
ATOM 1352 O O . VAL A 1 189 ? -11.294 1.555 9.831 1.00 92.81 189 VAL A O 1
ATOM 1355 N N . LEU A 1 190 ? -10.915 -0.643 9.586 1.00 91.75 190 LEU A N 1
ATOM 1356 C CA . LEU A 1 190 ? -11.236 -0.971 10.979 1.00 91.75 190 LEU A CA 1
ATOM 1357 C C . LEU A 1 190 ? -10.325 -0.232 11.967 1.00 91.75 190 LEU A C 1
ATOM 1359 O O . LEU A 1 190 ? -10.808 0.331 12.949 1.00 91.75 190 LEU A O 1
ATOM 1363 N N . ALA A 1 191 ? -9.020 -0.196 11.698 1.00 91.75 191 ALA A N 1
ATOM 1364 C CA . ALA A 1 191 ? -8.057 0.518 12.524 1.00 91.75 191 ALA A CA 1
ATOM 1365 C C . ALA A 1 191 ? -8.323 2.031 12.522 1.00 91.75 191 ALA A C 1
ATOM 1367 O O . ALA A 1 191 ? -8.361 2.639 13.591 1.00 91.75 191 ALA A O 1
ATOM 1368 N N . ALA A 1 192 ? -8.565 2.633 11.355 1.00 91.38 192 ALA A N 1
ATOM 1369 C CA . ALA A 1 192 ? -8.838 4.061 11.229 1.00 91.38 192 ALA A CA 1
ATOM 1370 C C . ALA A 1 192 ? -10.087 4.473 12.027 1.00 91.38 192 ALA A C 1
ATOM 1372 O O . ALA A 1 192 ? -10.016 5.421 12.804 1.00 91.38 192 ALA A O 1
ATOM 1373 N N . LEU A 1 193 ? -11.178 3.703 11.946 1.00 88.25 193 LEU A N 1
ATOM 1374 C CA . LEU A 1 193 ? -12.409 3.956 12.712 1.00 88.25 193 LEU A CA 1
ATOM 1375 C C . LEU A 1 193 ? -12.196 3.868 14.227 1.00 88.25 193 LEU A C 1
ATOM 1377 O O . LEU A 1 193 ? -12.763 4.645 14.994 1.00 88.25 193 LEU A O 1
ATOM 1381 N N . VAL A 1 194 ? -11.378 2.914 14.681 1.00 89.00 194 VAL A N 1
ATOM 1382 C CA . VAL A 1 194 ? -11.050 2.778 16.107 1.00 89.00 194 VAL A CA 1
ATOM 1383 C C . VAL A 1 194 ? -10.191 3.951 16.585 1.00 89.00 194 VAL A C 1
ATOM 1385 O O . VAL A 1 194 ? -10.384 4.438 17.701 1.00 89.00 194 VAL A O 1
ATOM 1388 N N . LEU A 1 195 ? -9.242 4.403 15.763 1.00 89.31 195 LEU A N 1
ATOM 1389 C CA . LEU A 1 195 ? -8.316 5.487 16.097 1.00 89.31 195 LEU A CA 1
ATOM 1390 C C . LEU A 1 195 ? -8.979 6.872 16.069 1.00 89.31 195 LEU A C 1
ATOM 1392 O O . LEU A 1 195 ? -8.618 7.731 16.886 1.00 89.31 195 LEU A O 1
ATOM 1396 N N . ALA A 1 196 ? -9.914 7.078 15.147 1.00 86.62 196 ALA A N 1
ATOM 1397 C CA . ALA A 1 196 ? -10.610 8.339 14.948 1.00 86.62 196 ALA A CA 1
ATOM 1398 C C . ALA A 1 196 ? -11.764 8.498 15.962 1.00 86.62 196 ALA A C 1
ATOM 1400 O O . ALA A 1 196 ? -11.731 9.411 16.794 1.00 86.62 196 ALA A O 1
ATOM 1401 N N . GLY A 1 197 ? -12.645 7.496 16.076 1.00 78.88 197 GLY A N 1
ATOM 1402 C CA . GLY A 1 197 ? -13.885 7.626 16.847 1.00 78.88 197 GLY A CA 1
ATOM 1403 C C . GLY A 1 197 ? -13.751 7.789 18.371 1.00 78.88 197 GLY A C 1
ATOM 1404 O O . GLY A 1 197 ? -14.685 8.271 19.014 1.00 78.88 197 GLY A O 1
ATOM 1405 N N . ARG A 1 198 ? -12.641 7.388 19.022 1.00 74.94 198 ARG A N 1
ATOM 1406 C CA . ARG A 1 198 ? -12.448 7.625 20.475 1.00 74.94 198 ARG A CA 1
ATOM 1407 C C . ARG A 1 198 ? -11.019 8.004 20.846 1.00 74.94 198 ARG A C 1
ATOM 1409 O O . ARG A 1 198 ? -10.047 7.359 20.469 1.00 74.94 198 ARG A O 1
ATOM 1416 N N . ARG A 1 199 ? -10.891 8.989 21.741 1.00 77.69 199 ARG A N 1
ATOM 1417 C CA . ARG A 1 199 ? -9.629 9.305 22.428 1.00 77.69 199 ARG A CA 1
ATOM 1418 C C . ARG A 1 199 ? -9.444 8.369 23.625 1.00 77.69 199 ARG A C 1
ATOM 1420 O O . ARG A 1 199 ? -9.956 8.635 24.707 1.00 77.69 199 ARG A O 1
ATOM 1427 N N . PHE A 1 200 ? -8.721 7.270 23.433 1.00 88.31 200 PHE A N 1
ATOM 1428 C CA . PHE A 1 200 ? -8.340 6.339 24.503 1.00 88.31 200 PHE A CA 1
ATOM 1429 C C . PHE A 1 200 ? -6.843 6.454 24.835 1.00 88.31 200 PHE A C 1
ATOM 1431 O O . PHE A 1 200 ? -6.035 6.865 24.001 1.00 88.31 200 PHE A O 1
ATOM 1438 N N . ALA A 1 201 ? -6.455 6.085 26.060 1.00 85.75 201 ALA A N 1
ATOM 1439 C CA . ALA A 1 201 ? -5.089 6.275 26.566 1.00 85.75 201 ALA A CA 1
ATOM 1440 C C . ALA A 1 201 ? -4.005 5.559 25.725 1.00 85.75 201 ALA A C 1
ATOM 1442 O O . ALA A 1 201 ? -2.896 6.068 25.587 1.00 85.75 201 ALA A O 1
ATOM 1443 N N . GLY A 1 202 ? -4.338 4.419 25.106 1.00 88.31 202 GLY A N 1
ATOM 1444 C CA . GLY A 1 202 ? -3.439 3.636 24.245 1.00 88.31 202 GLY A CA 1
ATOM 1445 C C . GLY A 1 202 ? -3.331 4.105 22.787 1.00 88.31 202 GLY A C 1
ATOM 1446 O O . GLY A 1 202 ? -2.588 3.502 22.016 1.00 88.31 202 GLY A O 1
ATOM 1447 N N . ARG A 1 203 ? -4.038 5.168 22.379 1.00 89.19 203 ARG A N 1
ATOM 1448 C CA . ARG A 1 203 ? -4.095 5.598 20.970 1.00 89.19 203 ARG A CA 1
ATOM 1449 C C . ARG A 1 203 ? -2.713 5.925 20.401 1.00 89.19 203 ARG A C 1
ATOM 1451 O O . ARG A 1 203 ? -2.402 5.554 19.275 1.00 89.19 203 ARG A O 1
ATOM 1458 N N . ARG A 1 204 ? -1.869 6.589 21.197 1.00 89.62 204 ARG A N 1
ATOM 1459 C CA . ARG A 1 204 ? -0.495 6.939 20.798 1.00 89.62 204 ARG A CA 1
ATOM 1460 C C . ARG A 1 204 ? 0.379 5.707 20.580 1.00 89.62 204 ARG A C 1
ATOM 1462 O O . ARG A 1 204 ? 1.210 5.723 19.684 1.00 89.62 204 ARG A O 1
ATOM 1469 N N . LEU A 1 205 ? 0.179 4.655 21.375 1.00 92.81 205 LEU A N 1
ATOM 1470 C CA . LEU A 1 205 ? 0.939 3.415 21.245 1.00 92.81 205 LEU A CA 1
ATOM 1471 C C . LEU A 1 205 ? 0.556 2.661 19.969 1.00 92.81 205 LEU A C 1
ATOM 1473 O O . LEU A 1 205 ? 1.442 2.178 19.281 1.00 92.81 205 LEU A O 1
ATOM 1477 N N . LEU A 1 206 ? -0.735 2.608 19.625 1.00 91.88 206 LEU A N 1
ATOM 1478 C CA . LEU A 1 206 ? -1.186 2.014 18.362 1.00 91.88 206 LEU A CA 1
ATOM 1479 C C . LEU A 1 206 ? -0.664 2.793 17.158 1.00 91.88 206 LEU A C 1
ATOM 1481 O O . LEU A 1 206 ? -0.092 2.185 16.266 1.00 91.88 206 LEU A O 1
ATOM 1485 N N . LEU A 1 207 ? -0.786 4.124 17.164 1.00 90.88 207 LEU A N 1
ATOM 1486 C CA . LEU A 1 207 ? -0.220 4.968 16.106 1.00 90.88 207 LEU A CA 1
ATOM 1487 C C . LEU A 1 207 ? 1.283 4.723 15.932 1.00 90.88 207 LEU A C 1
ATOM 1489 O O . LEU A 1 207 ? 1.741 4.477 14.822 1.00 90.88 207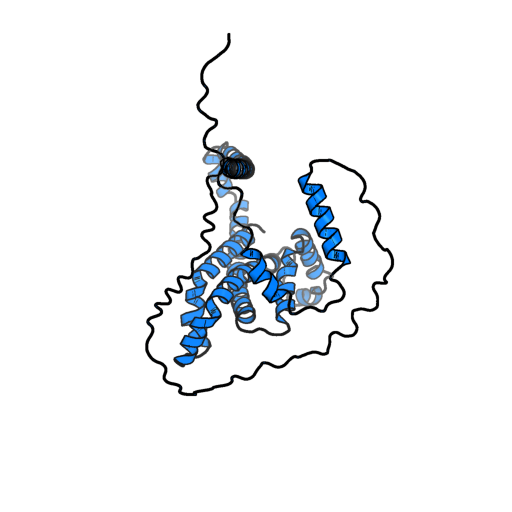 LEU A O 1
ATOM 1493 N N . ALA A 1 208 ? 2.034 4.707 17.036 1.00 92.31 208 ALA A N 1
ATOM 1494 C CA . ALA A 1 208 ? 3.458 4.401 16.998 1.00 92.31 208 ALA A CA 1
ATOM 1495 C C . ALA A 1 208 ? 3.721 2.990 16.455 1.00 92.31 208 ALA A C 1
ATOM 1497 O O . ALA A 1 208 ? 4.581 2.835 15.598 1.00 92.31 208 ALA A O 1
ATOM 1498 N N . ALA A 1 209 ? 2.967 1.980 16.900 1.00 92.44 209 ALA A N 1
ATOM 1499 C CA . ALA A 1 209 ? 3.117 0.597 16.453 1.00 92.44 209 ALA A CA 1
ATOM 1500 C C . ALA A 1 209 ? 2.862 0.424 14.948 1.00 92.44 209 ALA A C 1
ATOM 1502 O O . ALA A 1 209 ? 3.561 -0.348 14.296 1.00 92.44 209 ALA A O 1
ATOM 1503 N N . MET A 1 210 ? 1.904 1.166 14.389 1.00 91.94 210 MET A N 1
ATOM 1504 C CA . MET A 1 210 ? 1.629 1.170 12.950 1.00 91.94 210 MET A CA 1
ATOM 1505 C C . MET A 1 210 ? 2.736 1.859 12.142 1.00 91.94 210 MET A C 1
ATOM 1507 O O . MET A 1 210 ? 2.979 1.487 11.000 1.00 91.94 210 MET A O 1
ATOM 1511 N N . ASP A 1 211 ? 3.458 2.803 12.741 1.00 90.06 211 ASP A N 1
ATOM 1512 C CA . ASP A 1 211 ? 4.547 3.537 12.091 1.00 90.06 211 ASP A CA 1
ATOM 1513 C C . ASP A 1 211 ? 5.917 2.830 12.180 1.00 90.06 211 ASP A C 1
ATOM 1515 O O . ASP A 1 211 ? 6.851 3.182 11.449 1.00 90.06 211 ASP A O 1
ATOM 1519 N N . ILE A 1 212 ? 6.044 1.804 13.033 1.00 92.31 212 ILE A N 1
ATOM 1520 C CA . ILE A 1 212 ? 7.240 0.947 13.143 1.00 92.31 212 ILE A CA 1
ATOM 1521 C C . ILE A 1 212 ? 7.708 0.399 11.783 1.00 92.31 212 ILE A C 1
ATOM 1523 O O . ILE A 1 212 ? 8.882 0.599 11.465 1.00 92.31 212 ILE A O 1
ATOM 1527 N N . PRO A 1 213 ? 6.869 -0.261 10.956 1.00 88.81 213 PRO A N 1
ATOM 1528 C CA . PRO A 1 213 ? 7.312 -0.834 9.682 1.00 88.81 213 PRO A CA 1
ATOM 1529 C C . PRO A 1 213 ? 7.921 0.195 8.724 1.00 88.81 213 PRO A C 1
ATOM 1531 O O . PRO A 1 213 ? 8.829 -0.148 7.978 1.00 88.81 213 PRO A O 1
ATOM 1534 N N . PHE A 1 214 ? 7.470 1.453 8.763 1.00 87.25 214 PHE A N 1
ATOM 1535 C CA . PHE A 1 214 ? 8.017 2.517 7.915 1.00 87.25 214 PHE A CA 1
ATOM 1536 C C . PHE A 1 214 ? 9.378 3.028 8.408 1.00 87.25 214 PHE A C 1
ATOM 1538 O O . PHE A 1 214 ? 10.177 3.544 7.630 1.00 87.25 214 PHE A O 1
ATOM 1545 N N . SER A 1 215 ? 9.645 2.892 9.707 1.00 91.44 215 SER A N 1
ATOM 1546 C CA . SER A 1 215 ? 10.920 3.294 10.308 1.00 91.44 215 SER A CA 1
ATOM 1547 C C . SER A 1 215 ? 12.023 2.253 10.080 1.00 91.44 215 SER A C 1
ATOM 1549 O O . SER A 1 215 ? 13.206 2.564 10.213 1.00 91.44 215 SER A O 1
ATOM 1551 N N . ILE A 1 216 ? 11.645 1.016 9.750 1.00 92.06 216 ILE A N 1
ATOM 1552 C CA . ILE A 1 216 ? 12.561 -0.089 9.468 1.00 92.06 216 ILE A CA 1
ATOM 1553 C C . ILE A 1 216 ? 12.818 -0.138 7.958 1.00 92.06 216 ILE A C 1
ATOM 1555 O O . ILE A 1 216 ? 11.901 -0.029 7.150 1.00 92.06 216 ILE A O 1
ATOM 1559 N N . SER A 1 217 ? 14.080 -0.326 7.562 1.00 93.75 217 SER A N 1
ATOM 1560 C CA . SER A 1 217 ? 14.416 -0.544 6.151 1.00 93.75 217 SER A CA 1
ATOM 1561 C C . SER A 1 217 ? 13.718 -1.809 5.627 1.00 93.75 217 SER A C 1
ATOM 1563 O O . SER A 1 217 ? 13.815 -2.850 6.285 1.00 93.75 217 SER A O 1
ATOM 1565 N N . PRO A 1 218 ? 13.090 -1.785 4.434 1.00 89.88 218 PRO A N 1
ATOM 1566 C CA . PRO A 1 218 ? 12.446 -2.964 3.847 1.00 89.88 218 PRO A CA 1
ATOM 1567 C C . PRO A 1 218 ? 13.369 -4.188 3.776 1.00 89.88 218 PRO A C 1
ATOM 1569 O O . PRO A 1 218 ? 12.945 -5.313 4.029 1.00 89.88 218 PRO A O 1
ATOM 1572 N N . VAL A 1 219 ? 14.667 -3.963 3.538 1.00 91.69 219 VAL A N 1
ATOM 1573 C CA . VAL A 1 219 ? 15.686 -5.025 3.509 1.00 91.69 219 VAL A CA 1
ATOM 1574 C C . VAL A 1 219 ? 15.819 -5.713 4.872 1.00 91.69 219 VAL A C 1
ATOM 1576 O O . VAL A 1 219 ? 15.904 -6.938 4.953 1.00 91.69 219 VAL A O 1
ATOM 1579 N N . VAL A 1 220 ? 15.801 -4.935 5.959 1.00 93.56 220 VAL A N 1
ATOM 1580 C CA . VAL A 1 220 ? 15.860 -5.468 7.328 1.00 93.56 220 VAL A CA 1
ATOM 1581 C C . VAL A 1 220 ? 14.580 -6.232 7.643 1.00 93.56 220 VAL A C 1
ATOM 1583 O O . VAL A 1 220 ? 14.658 -7.327 8.193 1.00 93.56 220 VAL A O 1
ATOM 1586 N N . THR A 1 221 ? 13.419 -5.712 7.239 1.00 90.81 221 THR A N 1
ATOM 1587 C CA . THR A 1 221 ? 12.132 -6.406 7.380 1.00 90.81 221 THR A CA 1
ATOM 1588 C C . THR A 1 221 ? 12.166 -7.773 6.694 1.00 90.81 221 THR A C 1
ATOM 1590 O O . THR A 1 221 ? 11.825 -8.772 7.324 1.00 90.81 221 THR A O 1
ATOM 1593 N N . GLY A 1 222 ? 12.667 -7.855 5.457 1.00 89.62 222 GLY A N 1
ATOM 1594 C CA . GLY A 1 222 ? 12.834 -9.122 4.741 1.00 89.62 222 GLY A CA 1
ATOM 1595 C C . GLY A 1 222 ? 13.726 -10.119 5.488 1.00 89.62 222 GLY A C 1
ATOM 1596 O O . GLY A 1 222 ? 13.335 -11.270 5.690 1.00 89.62 222 GLY A O 1
ATOM 1597 N N . LEU A 1 223 ? 14.887 -9.672 5.982 1.00 91.00 223 LEU A N 1
ATOM 1598 C CA . LEU A 1 223 ? 15.776 -10.521 6.781 1.00 91.00 223 LEU A CA 1
ATOM 1599 C C . LEU A 1 223 ? 15.110 -10.982 8.086 1.00 91.00 223 LEU A C 1
ATOM 1601 O O . LEU A 1 223 ? 15.222 -12.153 8.449 1.00 91.00 223 LEU A O 1
ATOM 1605 N N . MET A 1 224 ? 14.381 -10.097 8.773 1.00 90.44 224 MET A N 1
ATOM 1606 C CA . MET A 1 224 ? 13.625 -10.468 9.970 1.00 90.44 224 MET A CA 1
ATOM 1607 C C . MET A 1 224 ? 12.582 -11.538 9.655 1.00 90.44 224 MET A C 1
ATOM 1609 O O . MET A 1 224 ? 12.505 -12.515 10.392 1.00 90.44 224 MET A O 1
ATOM 1613 N N . PHE A 1 225 ? 11.837 -11.420 8.551 1.00 88.81 225 PHE A N 1
ATOM 1614 C CA . PHE A 1 225 ? 10.880 -12.447 8.125 1.00 88.81 225 PHE A CA 1
ATOM 1615 C C . PHE A 1 225 ? 11.560 -13.799 7.873 1.00 88.81 225 PHE A C 1
ATOM 1617 O O . PHE A 1 225 ? 11.070 -14.822 8.353 1.00 88.81 225 PHE A O 1
ATOM 1624 N N . VAL A 1 226 ? 12.711 -13.818 7.195 1.00 88.06 226 VAL A N 1
ATOM 1625 C CA . VAL A 1 226 ? 13.477 -15.056 6.962 1.00 88.06 226 VAL A CA 1
ATOM 1626 C C . VAL A 1 226 ? 13.961 -15.676 8.276 1.00 88.06 226 VAL A C 1
ATOM 1628 O O . VAL A 1 226 ? 13.900 -16.892 8.428 1.00 88.06 226 VAL A O 1
ATOM 1631 N N . LEU A 1 227 ? 14.399 -14.873 9.249 1.00 89.25 227 LEU A N 1
ATOM 1632 C CA . LEU A 1 227 ? 14.834 -15.374 10.559 1.00 89.25 227 LEU A CA 1
ATOM 1633 C C . LEU A 1 227 ? 13.661 -15.873 11.416 1.00 89.25 227 LEU A C 1
ATOM 1635 O O . LEU A 1 227 ? 13.785 -16.877 12.115 1.00 89.25 227 LEU A O 1
ATOM 1639 N N . LEU A 1 228 ? 12.516 -15.193 11.353 1.00 88.00 228 LEU A N 1
ATOM 1640 C CA . LEU A 1 228 ? 11.334 -15.485 12.165 1.00 88.00 228 LEU A CA 1
ATOM 1641 C C . LEU A 1 228 ? 10.591 -16.741 11.680 1.00 88.00 228 LEU A C 1
ATOM 1643 O O . LEU A 1 228 ? 10.166 -17.560 12.499 1.00 88.00 228 LEU A O 1
ATOM 1647 N N . TYR A 1 229 ? 10.459 -16.883 10.356 1.00 84.81 229 TYR A N 1
ATOM 1648 C CA . TYR A 1 229 ? 9.797 -18.006 9.678 1.00 84.81 229 TYR A CA 1
ATOM 1649 C C . TYR A 1 229 ? 10.778 -19.075 9.176 1.00 84.81 229 TYR A C 1
ATOM 1651 O O . TYR A 1 229 ? 10.357 -20.087 8.618 1.00 84.81 229 TYR A O 1
ATOM 1659 N N . GLY A 1 230 ? 12.081 -18.867 9.372 1.00 83.00 230 GLY A N 1
ATOM 1660 C CA . GLY A 1 230 ? 13.130 -19.821 9.033 1.00 83.00 230 GLY A CA 1
ATOM 1661 C C . GLY A 1 230 ? 13.054 -21.114 9.843 1.00 83.00 230 GLY A C 1
ATOM 1662 O O . GLY A 1 230 ? 12.283 -21.253 10.791 1.00 83.00 230 GLY A O 1
ATOM 1663 N N . ARG A 1 231 ? 13.920 -22.073 9.499 1.00 78.06 231 ARG A N 1
ATOM 1664 C CA . ARG A 1 231 ? 13.939 -23.420 10.108 1.00 78.06 231 ARG A CA 1
ATOM 1665 C C . ARG A 1 231 ? 14.193 -23.425 11.621 1.00 78.06 231 ARG A C 1
ATOM 1667 O O . ARG A 1 231 ? 13.782 -24.365 12.289 1.00 78.06 231 ARG A O 1
ATOM 1674 N N . THR A 1 232 ? 14.866 -22.403 12.145 1.00 79.25 232 THR A N 1
ATOM 1675 C CA . THR A 1 232 ? 15.182 -22.233 13.576 1.00 79.25 232 THR A CA 1
ATOM 1676 C C . THR A 1 232 ? 14.452 -21.043 14.206 1.00 79.25 232 THR A C 1
ATOM 1678 O O . THR A 1 232 ? 14.804 -20.622 15.305 1.00 79.25 232 THR A O 1
ATOM 1681 N N . GLY A 1 233 ? 13.480 -20.457 13.504 1.00 82.62 233 GLY A N 1
ATOM 1682 C CA . GLY A 1 233 ? 12.761 -19.271 13.959 1.00 82.62 233 GLY A CA 1
ATOM 1683 C C . GLY A 1 233 ? 11.729 -1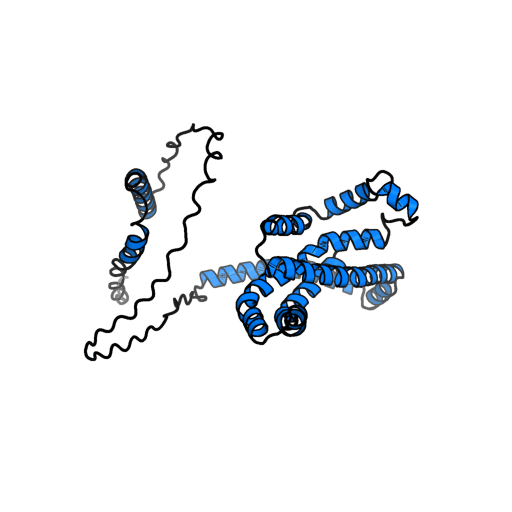9.562 15.049 1.00 82.62 233 GLY A C 1
ATOM 1684 O O . GLY A 1 233 ? 11.348 -20.708 15.291 1.00 82.62 233 GLY A O 1
ATOM 1685 N N . LEU A 1 234 ? 11.215 -18.499 15.675 1.00 84.19 234 LEU A N 1
ATOM 1686 C CA . LEU A 1 234 ? 10.185 -18.588 16.719 1.00 84.19 234 LEU A CA 1
ATOM 1687 C C . LEU A 1 234 ? 8.915 -19.314 16.231 1.00 84.19 234 LEU A C 1
ATOM 1689 O O . LEU A 1 234 ? 8.278 -20.030 17.001 1.00 84.19 234 LEU A O 1
ATOM 1693 N N . PHE A 1 235 ? 8.569 -19.167 14.946 1.00 82.81 235 PHE A N 1
ATOM 1694 C CA . PHE A 1 235 ? 7.394 -19.804 14.341 1.00 82.81 235 PHE A CA 1
ATOM 1695 C C . PHE A 1 235 ? 7.689 -21.155 13.674 1.00 82.81 235 PHE A C 1
ATOM 1697 O O . PHE A 1 235 ? 6.756 -21.824 13.229 1.00 82.81 235 PHE A O 1
ATOM 1704 N N . ALA A 1 236 ? 8.944 -21.618 13.666 1.00 78.50 236 ALA A N 1
ATOM 1705 C CA . ALA A 1 236 ? 9.336 -22.911 13.103 1.00 78.50 236 ALA A CA 1
ATOM 1706 C C . ALA A 1 236 ? 8.484 -24.111 13.580 1.00 78.50 236 ALA A C 1
ATOM 1708 O O . ALA A 1 236 ? 8.061 -24.893 12.725 1.00 78.50 236 ALA A O 1
ATOM 1709 N N . PRO A 1 237 ? 8.154 -24.281 14.882 1.00 78.50 237 PRO A N 1
ATOM 1710 C CA . PRO A 1 237 ? 7.369 -25.437 15.324 1.00 78.50 237 PRO A CA 1
ATOM 1711 C C . PRO A 1 237 ? 5.908 -25.395 14.853 1.00 78.50 237 PRO A C 1
ATOM 1713 O O . PRO A 1 237 ? 5.297 -26.446 14.671 1.00 78.50 237 PRO A O 1
ATOM 1716 N N . LEU A 1 238 ? 5.341 -24.203 14.639 1.00 79.25 238 LEU A N 1
ATOM 1717 C CA . LEU A 1 238 ? 3.980 -24.044 14.119 1.00 79.25 238 LEU A CA 1
ATOM 1718 C C . LEU A 1 238 ? 3.924 -24.392 12.625 1.00 79.25 238 LEU A C 1
ATOM 1720 O O . LEU A 1 238 ? 3.013 -25.083 12.176 1.00 79.25 238 LEU A O 1
ATOM 1724 N N . ILE A 1 239 ? 4.945 -23.965 11.882 1.00 79.75 239 ILE A N 1
ATOM 1725 C CA . ILE A 1 239 ? 5.111 -24.223 10.448 1.00 79.75 239 ILE A CA 1
ATOM 1726 C C . ILE A 1 239 ? 5.368 -25.716 10.191 1.00 79.75 239 ILE A C 1
ATOM 1728 O O . ILE A 1 239 ? 4.778 -26.308 9.290 1.00 79.75 239 ILE A O 1
ATOM 1732 N N . ALA A 1 240 ? 6.185 -26.360 11.031 1.00 75.19 240 ALA A N 1
ATOM 1733 C CA . ALA A 1 240 ? 6.458 -27.794 10.933 1.00 75.19 240 ALA A CA 1
ATOM 1734 C C . ALA A 1 240 ? 5.196 -28.658 11.108 1.00 75.19 240 ALA A C 1
ATOM 1736 O O . ALA A 1 240 ? 5.106 -29.735 10.526 1.00 75.19 240 ALA A O 1
ATOM 1737 N N . ARG A 1 241 ? 4.209 -28.185 11.884 1.00 78.25 241 ARG A N 1
ATOM 1738 C CA . ARG A 1 241 ? 2.923 -28.876 12.083 1.00 78.25 241 ARG A CA 1
ATOM 1739 C C . ARG A 1 241 ? 1.938 -28.656 10.940 1.00 78.25 241 ARG A C 1
ATOM 1741 O O . ARG A 1 241 ? 1.135 -29.539 10.670 1.00 78.25 241 ARG A O 1
ATOM 1748 N N . SER A 1 242 ? 1.967 -27.485 10.308 1.00 73.81 242 SER A N 1
ATOM 1749 C CA . SER A 1 242 ? 1.047 -27.149 9.219 1.00 73.81 242 SER A CA 1
ATOM 1750 C C . SER A 1 242 ? 1.527 -27.655 7.855 1.00 73.81 242 SER A C 1
ATOM 1752 O O . SER A 1 242 ? 0.732 -27.716 6.923 1.00 73.81 242 SER A O 1
ATOM 1754 N N . GLY A 1 243 ? 2.808 -28.021 7.723 1.00 70.31 243 GLY A N 1
ATOM 1755 C CA . GLY A 1 243 ? 3.396 -28.538 6.482 1.00 70.31 243 GLY A CA 1
ATOM 1756 C C . GLY A 1 243 ? 3.561 -27.487 5.378 1.00 70.31 243 GLY A C 1
ATOM 1757 O O . GLY A 1 243 ? 4.042 -27.809 4.293 1.00 70.31 243 GLY A O 1
ATOM 1758 N N . PHE A 1 244 ? 3.194 -26.229 5.636 1.00 72.69 244 PHE A N 1
ATOM 1759 C CA . PHE A 1 244 ? 3.314 -25.141 4.671 1.00 72.69 244 PHE A CA 1
ATOM 1760 C C . PHE A 1 244 ? 4.716 -24.543 4.698 1.00 72.69 244 PHE A C 1
ATOM 1762 O O . PHE A 1 244 ? 5.208 -24.136 5.745 1.00 72.69 244 PHE A O 1
ATOM 1769 N N . GLN A 1 245 ? 5.350 -24.412 3.537 1.00 71.00 245 GLN A N 1
ATOM 1770 C CA . GLN A 1 245 ? 6.554 -23.597 3.416 1.00 71.00 245 GLN A CA 1
ATOM 1771 C C . GLN A 1 245 ? 6.132 -22.128 3.377 1.00 71.00 245 GLN A C 1
ATOM 1773 O O . GLN A 1 245 ? 5.377 -21.726 2.499 1.00 71.00 245 GLN A O 1
ATOM 1778 N N . VAL A 1 246 ? 6.570 -21.340 4.360 1.00 78.38 246 VAL A N 1
ATOM 1779 C CA . VAL A 1 246 ? 6.284 -19.896 4.410 1.00 78.38 246 VAL A CA 1
ATOM 1780 C C . VAL A 1 246 ? 7.429 -19.111 3.774 1.00 78.38 246 VAL A C 1
ATOM 1782 O O . VAL A 1 246 ? 7.194 -18.206 2.980 1.00 78.38 246 VAL A O 1
ATOM 1785 N N . VAL A 1 247 ? 8.678 -19.479 4.062 1.00 77.56 247 VAL A N 1
ATOM 1786 C CA . VAL A 1 247 ? 9.857 -18.793 3.514 1.00 77.56 247 VAL A CA 1
ATOM 1787 C C . VAL A 1 247 ? 9.963 -19.055 2.010 1.00 77.56 247 VAL A C 1
ATOM 1789 O O . VAL A 1 247 ? 9.922 -20.207 1.589 1.00 77.56 247 VAL A O 1
ATOM 1792 N N . PHE A 1 248 ? 10.096 -17.988 1.215 1.00 76.81 248 PHE A N 1
ATOM 1793 C CA . PHE A 1 248 ? 10.157 -18.011 -0.259 1.00 76.81 248 PHE A CA 1
ATOM 1794 C C . PHE A 1 248 ? 8.912 -18.557 -0.977 1.00 76.81 248 PHE A C 1
ATOM 1796 O O . PHE A 1 248 ? 8.950 -18.799 -2.180 1.00 76.81 248 PHE A O 1
ATOM 1803 N N . ALA A 1 249 ? 7.790 -18.713 -0.275 1.00 86.50 249 ALA A N 1
ATOM 1804 C CA . ALA A 1 249 ? 6.522 -19.108 -0.875 1.00 86.50 249 ALA A CA 1
ATOM 1805 C C . ALA A 1 249 ? 5.550 -17.923 -0.959 1.00 86.50 249 ALA A C 1
ATOM 1807 O O . ALA A 1 249 ? 5.683 -16.933 -0.235 1.00 86.50 249 ALA A O 1
ATOM 1808 N N . LEU A 1 250 ? 4.517 -18.065 -1.797 1.00 86.56 250 LEU A N 1
ATOM 1809 C CA . LEU A 1 250 ? 3.424 -17.096 -1.944 1.00 86.56 250 LEU A CA 1
ATOM 1810 C C . LEU A 1 250 ? 2.869 -16.581 -0.597 1.00 86.56 250 LEU A C 1
ATOM 1812 O O . LEU A 1 250 ? 2.799 -15.362 -0.440 1.00 86.56 250 LEU A O 1
ATOM 1816 N N . PRO A 1 251 ? 2.532 -17.427 0.401 1.00 86.75 251 PRO A N 1
ATOM 1817 C CA . PRO A 1 251 ? 2.003 -16.936 1.673 1.00 86.75 251 PRO A CA 1
ATOM 1818 C C . PRO A 1 251 ? 2.999 -16.083 2.470 1.00 86.75 251 PRO A C 1
ATOM 1820 O O . PRO A 1 251 ? 2.589 -15.098 3.078 1.00 86.75 251 PRO A O 1
ATOM 1823 N N . GLY A 1 252 ? 4.294 -16.415 2.471 1.00 87.62 252 GLY A N 1
ATOM 1824 C CA . GLY A 1 252 ? 5.286 -15.624 3.205 1.00 87.62 252 GLY A CA 1
ATOM 1825 C C . GLY A 1 252 ? 5.563 -14.285 2.546 1.00 87.62 252 GLY A C 1
ATOM 1826 O O . GLY A 1 252 ? 5.631 -13.272 3.238 1.00 87.62 252 GLY A O 1
ATOM 1827 N N . MET A 1 253 ? 5.643 -14.268 1.214 1.00 88.62 253 MET A N 1
ATOM 1828 C CA . MET A 1 253 ? 5.734 -13.017 0.469 1.00 88.62 253 MET A CA 1
ATOM 1829 C C . MET A 1 253 ? 4.490 -12.156 0.756 1.00 88.62 253 MET A C 1
ATOM 1831 O O . MET A 1 253 ? 4.626 -10.989 1.112 1.00 88.62 253 MET A O 1
ATOM 1835 N N . ALA A 1 254 ? 3.277 -12.724 0.673 1.00 90.56 254 ALA A N 1
ATOM 1836 C CA . ALA A 1 254 ? 2.035 -11.978 0.890 1.00 90.56 254 ALA A CA 1
ATOM 1837 C C . ALA A 1 254 ? 1.965 -11.373 2.301 1.00 90.56 254 ALA A C 1
ATOM 1839 O O . ALA A 1 254 ? 1.587 -10.213 2.450 1.00 90.56 254 ALA A O 1
ATOM 1840 N N . LEU A 1 255 ? 2.388 -12.122 3.325 1.00 89.94 255 LEU A N 1
ATOM 1841 C CA . LEU A 1 255 ? 2.479 -11.631 4.703 1.00 89.94 255 LEU A CA 1
ATOM 1842 C C . LEU A 1 255 ? 3.489 -10.488 4.859 1.00 89.94 255 LEU A C 1
ATOM 1844 O O . LEU A 1 255 ? 3.199 -9.519 5.563 1.00 89.94 255 LEU A O 1
ATOM 1848 N N . ALA A 1 256 ? 4.653 -10.582 4.212 1.00 89.94 256 ALA A N 1
ATOM 1849 C CA . ALA A 1 256 ? 5.667 -9.531 4.256 1.00 89.94 256 ALA A CA 1
ATOM 1850 C C . ALA A 1 256 ? 5.145 -8.234 3.623 1.00 89.94 256 ALA A C 1
ATOM 1852 O O . ALA A 1 256 ? 5.199 -7.172 4.249 1.00 89.94 256 ALA A O 1
ATOM 1853 N N . THR A 1 257 ? 4.549 -8.329 2.433 1.00 91.12 257 THR A N 1
ATOM 1854 C CA . THR A 1 257 ? 3.956 -7.174 1.756 1.00 91.12 257 THR A CA 1
ATOM 1855 C C . THR A 1 257 ? 2.806 -6.595 2.568 1.00 91.12 257 THR A C 1
ATOM 1857 O O . THR A 1 257 ? 2.776 -5.381 2.761 1.00 91.12 257 THR A O 1
ATOM 1860 N N . MET A 1 258 ? 1.902 -7.419 3.117 1.00 92.25 258 MET A N 1
ATOM 1861 C CA . MET A 1 258 ? 0.830 -6.957 4.013 1.00 92.25 258 MET A CA 1
ATOM 1862 C C . MET A 1 258 ? 1.395 -6.166 5.194 1.00 92.25 258 MET A C 1
ATOM 1864 O O . MET A 1 258 ? 0.942 -5.057 5.446 1.00 92.25 258 MET A O 1
ATOM 1868 N N . PHE A 1 259 ? 2.429 -6.673 5.866 1.00 91.69 259 PHE A N 1
ATOM 1869 C CA . PHE A 1 259 ? 3.046 -5.994 7.008 1.00 91.69 259 PHE A CA 1
ATOM 1870 C C . PHE A 1 259 ? 3.589 -4.600 6.657 1.00 91.69 259 PHE A C 1
ATOM 1872 O O . PHE A 1 259 ? 3.358 -3.644 7.398 1.00 91.69 259 PHE A O 1
ATOM 1879 N N . VAL A 1 260 ? 4.270 -4.464 5.515 1.00 90.31 260 VAL A N 1
ATOM 1880 C CA . VAL A 1 260 ? 4.829 -3.176 5.067 1.00 90.31 260 VAL A CA 1
ATOM 1881 C C . VAL A 1 260 ? 3.735 -2.217 4.592 1.00 90.31 260 VAL A C 1
ATOM 1883 O O . VAL A 1 260 ? 3.850 -1.009 4.786 1.00 90.31 260 VAL A O 1
ATOM 1886 N N . THR A 1 261 ? 2.672 -2.732 3.975 1.00 92.38 261 THR A N 1
ATOM 1887 C CA . THR A 1 261 ? 1.629 -1.920 3.322 1.00 92.38 261 THR A CA 1
ATOM 1888 C C . THR A 1 261 ? 0.437 -1.579 4.226 1.00 92.38 261 THR A C 1
ATOM 1890 O O . THR A 1 261 ? -0.313 -0.649 3.936 1.00 92.38 261 THR A O 1
ATOM 1893 N N . LEU A 1 262 ? 0.298 -2.250 5.368 1.00 91.38 262 LEU A N 1
ATOM 1894 C CA . LEU A 1 262 ? -0.752 -2.025 6.364 1.00 91.38 262 LEU A CA 1
ATOM 1895 C C . LEU A 1 262 ? -0.912 -0.557 6.831 1.00 91.38 262 LEU A C 1
ATOM 1897 O O . LEU A 1 262 ? -2.054 -0.092 6.886 1.00 91.38 262 LEU A O 1
ATOM 1901 N N . PRO A 1 263 ? 0.147 0.220 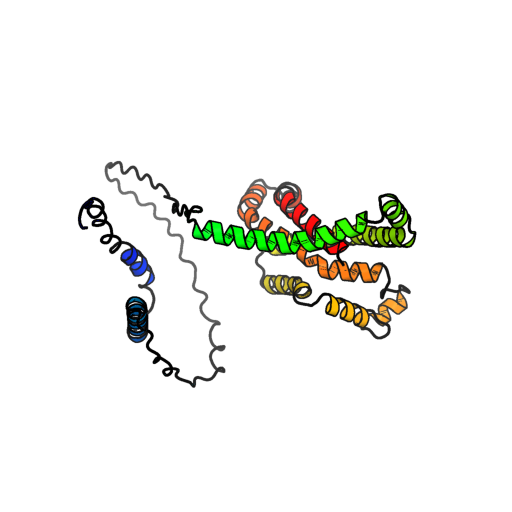7.153 1.00 91.88 263 PRO A N 1
ATOM 1902 C CA . PRO A 1 263 ? -0.032 1.585 7.661 1.00 91.88 263 PRO A CA 1
ATOM 1903 C C . PRO A 1 263 ? -0.499 2.602 6.613 1.00 91.88 263 PRO A C 1
ATOM 1905 O O . PRO A 1 263 ? -0.948 3.686 6.988 1.00 91.88 263 PRO A O 1
ATOM 1908 N N . PHE A 1 264 ? -0.414 2.285 5.318 1.00 92.56 264 PHE A N 1
ATOM 1909 C CA . PHE A 1 264 ? -0.721 3.236 4.246 1.00 92.56 264 PHE A CA 1
ATOM 1910 C C . PHE A 1 264 ? -2.200 3.625 4.229 1.00 92.56 264 PHE A C 1
ATOM 1912 O O . PHE A 1 264 ? -2.521 4.811 4.210 1.00 92.56 264 PHE A O 1
ATOM 1919 N N . VAL A 1 265 ? -3.100 2.640 4.318 1.00 94.25 265 VAL A N 1
ATOM 1920 C CA . VAL A 1 265 ? -4.552 2.887 4.336 1.00 94.25 265 VAL A CA 1
ATOM 1921 C C . VAL A 1 265 ? -4.951 3.717 5.559 1.00 94.25 265 VAL A C 1
ATOM 1923 O O . VAL A 1 265 ? -5.764 4.631 5.452 1.00 94.25 265 VAL A O 1
ATOM 1926 N N . VAL A 1 266 ? -4.353 3.440 6.722 1.00 93.94 266 VAL A N 1
ATOM 1927 C CA . VAL A 1 266 ? -4.669 4.163 7.964 1.00 93.94 266 VAL A CA 1
ATOM 1928 C C . VAL A 1 266 ? -4.185 5.604 7.920 1.00 93.94 266 VAL A C 1
ATOM 1930 O O . VAL A 1 266 ? -4.931 6.493 8.318 1.00 93.94 266 VAL A O 1
ATOM 1933 N N . ARG A 1 267 ? -2.966 5.856 7.429 1.00 91.81 267 ARG A N 1
ATOM 1934 C CA . ARG A 1 267 ? -2.413 7.216 7.347 1.00 91.81 267 ARG A CA 1
ATOM 1935 C C . ARG A 1 267 ? -3.188 8.123 6.393 1.00 91.81 267 ARG A C 1
ATOM 1937 O O . ARG A 1 267 ? -3.219 9.322 6.637 1.00 91.81 267 ARG A O 1
ATOM 1944 N N . GLU A 1 268 ? -3.824 7.558 5.370 1.00 93.69 268 GLU A N 1
ATOM 1945 C CA . GLU A 1 268 ? -4.687 8.312 4.455 1.00 93.69 268 GLU A CA 1
ATOM 1946 C C . GLU A 1 268 ? -6.097 8.530 5.032 1.00 93.69 268 GLU A C 1
ATOM 1948 O O . GLU A 1 268 ? -6.644 9.629 4.966 1.00 93.69 268 GLU A O 1
ATOM 1953 N N . LEU A 1 269 ? -6.690 7.502 5.647 1.00 93.06 269 LEU A N 1
ATOM 1954 C CA . LEU A 1 269 ? -8.051 7.586 6.190 1.00 93.06 269 LEU A CA 1
ATOM 1955 C C . LEU A 1 269 ? -8.153 8.408 7.473 1.00 93.06 269 LEU A C 1
ATOM 1957 O O . LEU A 1 269 ? -9.161 9.076 7.688 1.00 93.06 269 LEU A O 1
ATOM 1961 N N . LEU A 1 270 ? -7.147 8.337 8.344 1.00 92.38 270 LEU A N 1
ATOM 1962 C CA . LEU A 1 270 ? -7.181 8.982 9.652 1.00 92.38 270 LEU A CA 1
ATOM 1963 C C . LEU A 1 270 ? -7.412 10.504 9.573 1.00 92.38 270 LEU A C 1
ATOM 1965 O O . LEU A 1 270 ? -8.356 10.963 10.214 1.00 92.38 270 LEU A O 1
ATOM 1969 N N . PRO A 1 271 ? -6.640 11.297 8.799 1.00 90.88 271 PRO A N 1
ATOM 1970 C CA . PRO A 1 271 ? -6.894 12.734 8.693 1.00 90.88 271 PRO A CA 1
ATOM 1971 C C . PRO A 1 271 ? -8.253 13.041 8.047 1.00 90.88 271 PRO A C 1
ATOM 1973 O O . PRO A 1 271 ? -8.917 13.991 8.454 1.00 90.88 271 PRO A O 1
ATOM 1976 N N . ALA A 1 272 ? -8.699 12.216 7.093 1.00 90.56 272 ALA A N 1
ATOM 1977 C CA . ALA A 1 272 ? -9.995 12.384 6.440 1.00 90.56 272 ALA A CA 1
ATOM 1978 C C . ALA A 1 272 ? -11.178 12.149 7.396 1.00 90.56 272 ALA A C 1
ATOM 1980 O O . ALA A 1 272 ? -12.191 12.842 7.305 1.00 90.56 272 ALA A O 1
ATOM 1981 N N . LEU A 1 273 ? -11.053 11.195 8.323 1.00 88.88 273 LEU A N 1
ATOM 1982 C CA . LEU A 1 273 ? -12.046 10.949 9.369 1.00 88.88 273 LEU A CA 1
ATOM 1983 C C . LEU A 1 273 ? -12.039 12.067 10.419 1.00 88.88 273 LEU A C 1
ATOM 1985 O O . LEU A 1 273 ? -13.097 12.588 10.761 1.00 88.88 273 LEU A O 1
ATOM 1989 N N . GLU A 1 274 ? -10.864 12.510 10.873 1.00 88.06 274 GLU A N 1
ATOM 1990 C CA . GLU A 1 274 ? -10.763 13.561 11.897 1.00 88.06 274 GLU A CA 1
ATOM 1991 C C . GLU A 1 274 ? -11.347 14.912 11.455 1.00 88.06 274 GLU A C 1
ATOM 1993 O O . GLU A 1 274 ? -11.829 15.674 12.296 1.00 88.06 274 GLU A O 1
ATOM 1998 N N . GLU A 1 275 ? -11.343 15.209 10.154 1.00 86.12 275 GLU A N 1
ATOM 1999 C CA . GLU A 1 275 ? -11.973 16.415 9.604 1.00 86.12 275 GLU A CA 1
ATOM 2000 C C . GLU A 1 275 ? -13.515 16.333 9.591 1.00 86.12 275 GLU A C 1
ATOM 2002 O O . GLU A 1 275 ? -14.190 17.365 9.635 1.00 86.12 275 GLU A O 1
ATOM 2007 N N . LYS A 1 276 ? -14.094 15.123 9.545 1.00 76.19 276 LYS A N 1
ATOM 2008 C CA . LYS A 1 276 ? -15.535 14.892 9.317 1.00 76.19 276 LYS A CA 1
ATOM 2009 C C . LYS A 1 276 ? -16.320 14.439 10.549 1.00 76.19 276 LYS A C 1
ATOM 2011 O O . LYS A 1 276 ? -17.494 14.788 10.674 1.00 76.19 276 LYS A O 1
ATOM 2016 N N . GLU A 1 277 ? -15.692 13.709 11.467 1.00 65.44 277 GLU A N 1
ATOM 2017 C CA . GLU A 1 277 ? -16.374 12.937 12.521 1.00 65.44 277 GLU A CA 1
ATOM 2018 C C . GLU A 1 277 ? -17.212 13.759 13.520 1.00 65.44 277 GLU A C 1
ATOM 2020 O O . GLU A 1 277 ? -18.108 13.213 14.155 1.00 65.44 277 GLU A O 1
ATOM 2025 N N . GLY A 1 278 ? -16.986 15.069 13.659 1.00 67.38 278 GLY A N 1
ATOM 2026 C CA . GLY A 1 278 ? -17.647 15.856 14.709 1.00 67.38 278 GLY A CA 1
ATOM 2027 C C . GLY A 1 278 ? -19.134 16.156 14.480 1.00 67.38 278 GLY A C 1
ATOM 2028 O O . GLY A 1 278 ? -19.913 16.126 15.423 1.00 67.38 278 GLY A O 1
ATOM 2029 N N . HIS A 1 279 ? -19.551 16.476 13.253 1.00 74.75 279 HIS A N 1
ATOM 2030 C CA . HIS A 1 279 ? -20.882 17.066 13.024 1.00 74.75 279 HIS A CA 1
ATOM 2031 C C . HIS A 1 279 ? -21.890 16.107 12.387 1.00 74.75 279 HIS A C 1
ATOM 2033 O O . HIS A 1 279 ? -23.081 16.164 12.690 1.00 74.75 279 HIS A O 1
ATOM 2039 N N . GLU A 1 280 ? -21.428 15.222 11.507 1.00 79.06 280 GLU A N 1
ATOM 2040 C CA . GLU A 1 280 ? -22.306 14.336 10.738 1.00 79.06 280 GLU A CA 1
ATOM 2041 C C . GLU A 1 280 ? -22.747 13.118 11.564 1.00 79.06 280 GLU A C 1
ATOM 2043 O O . GLU A 1 280 ? -23.913 12.718 11.506 1.00 79.06 280 GLU A O 1
ATOM 2048 N N . GLU A 1 281 ? -21.856 12.574 12.400 1.00 82.06 281 GLU A N 1
ATOM 2049 C CA . GLU A 1 281 ? -22.180 11.440 13.272 1.00 82.06 281 GLU A CA 1
ATOM 2050 C C . GLU A 1 281 ? -23.116 11.842 14.423 1.00 82.06 281 GLU A C 1
ATOM 2052 O O . GLU A 1 281 ? -24.037 11.092 14.757 1.00 82.06 281 GLU A O 1
ATOM 2057 N N . GLU A 1 282 ? -22.953 13.046 14.987 1.00 81.44 282 GLU A N 1
ATOM 2058 C CA . GLU A 1 282 ? -23.837 13.585 16.033 1.00 81.44 282 GLU A CA 1
ATOM 2059 C C . GLU A 1 282 ? -25.250 13.892 15.504 1.00 81.44 282 GLU A C 1
ATOM 2061 O O . GLU A 1 282 ? -26.248 13.616 16.182 1.00 81.44 282 GLU A O 1
ATOM 2066 N N . ALA A 1 283 ? -25.362 14.405 14.273 1.00 85.31 283 ALA A N 1
ATOM 2067 C CA . ALA A 1 283 ? -26.649 14.638 13.616 1.00 85.31 283 ALA A CA 1
ATOM 2068 C C . ALA A 1 283 ? -27.389 13.322 13.319 1.00 85.31 283 ALA A C 1
ATOM 2070 O O . ALA A 1 283 ? -28.581 13.200 13.614 1.00 85.31 283 ALA A O 1
ATOM 2071 N N . ALA A 1 284 ? -26.684 12.311 12.803 1.00 85.75 284 ALA A N 1
ATOM 2072 C CA . ALA A 1 284 ? -27.255 10.987 12.559 1.00 85.75 284 ALA A CA 1
ATOM 2073 C C . ALA A 1 284 ? -27.689 10.297 13.865 1.00 85.75 284 ALA A C 1
ATOM 2075 O O . ALA A 1 284 ? -28.769 9.705 13.927 1.00 85.75 284 ALA A O 1
ATOM 2076 N N . ALA A 1 285 ? -26.890 10.422 14.930 1.00 86.12 285 ALA A N 1
ATOM 2077 C CA . ALA A 1 285 ? -27.239 9.905 16.251 1.00 86.12 285 ALA A CA 1
ATOM 2078 C C . ALA A 1 285 ? -28.484 10.599 16.834 1.00 86.12 285 ALA A C 1
ATOM 2080 O O . ALA A 1 285 ? -29.329 9.935 17.435 1.00 86.12 285 ALA A O 1
ATOM 2081 N N . SER A 1 286 ? -28.645 11.907 16.600 1.00 87.06 286 SER A N 1
ATOM 2082 C CA . SER A 1 286 ? -29.829 12.675 17.021 1.00 87.06 286 SER A CA 1
ATOM 2083 C C . SER A 1 286 ? -31.106 12.267 16.276 1.00 87.06 286 SER A C 1
ATOM 2085 O O . SER A 1 286 ? -32.197 12.344 16.835 1.00 87.06 286 SER A O 1
ATOM 2087 N N . LEU A 1 287 ? -30.979 11.777 15.039 1.00 88.81 287 LEU A N 1
ATOM 2088 C CA . LEU A 1 287 ? -32.072 11.190 14.254 1.00 88.81 287 LEU A CA 1
ATOM 2089 C C . LEU A 1 287 ? -32.373 9.723 14.626 1.00 88.81 287 LEU A C 1
ATOM 2091 O O . LEU A 1 287 ? -33.227 9.093 14.004 1.00 88.81 287 LEU A O 1
ATOM 2095 N N . GLY A 1 288 ? -31.696 9.165 15.636 1.00 88.44 288 GLY A N 1
ATOM 2096 C CA . GLY A 1 288 ? -31.915 7.798 16.111 1.00 88.44 288 GLY A CA 1
ATOM 2097 C C . GLY A 1 288 ? -31.225 6.715 15.275 1.00 88.44 288 GLY A C 1
ATOM 2098 O O . GLY A 1 288 ? -31.548 5.534 15.421 1.00 88.44 288 GLY A O 1
ATOM 2099 N N . ALA A 1 289 ? -30.276 7.074 14.404 1.00 88.94 289 ALA A N 1
ATOM 2100 C CA . ALA A 1 289 ? -29.512 6.087 13.650 1.00 88.94 289 ALA A CA 1
ATOM 2101 C C . ALA A 1 289 ? -28.586 5.281 14.581 1.00 88.94 289 ALA A C 1
ATOM 2103 O O . ALA A 1 289 ? -27.839 5.828 15.393 1.00 88.94 289 ALA A O 1
ATOM 2104 N N . GLY A 1 290 ? -28.628 3.951 14.461 1.00 87.81 290 GLY A N 1
ATOM 2105 C CA . GLY A 1 290 ? -27.714 3.062 15.178 1.00 87.81 290 GLY A CA 1
ATOM 2106 C C . GLY A 1 290 ? -26.291 3.125 14.614 1.00 87.81 290 GLY A C 1
ATOM 2107 O O . GLY A 1 290 ? -26.101 3.359 13.427 1.00 87.81 290 GLY A O 1
ATOM 2108 N N . ARG A 1 291 ? -25.281 2.818 15.440 1.00 84.38 291 ARG A N 1
ATOM 2109 C CA . ARG A 1 291 ? -23.844 2.928 15.089 1.00 84.38 291 ARG A CA 1
ATOM 2110 C C . ARG A 1 291 ? -23.447 2.188 13.807 1.00 84.38 291 ARG A C 1
ATOM 2112 O O . ARG A 1 291 ? -22.619 2.679 13.052 1.00 84.38 291 ARG A O 1
ATOM 2119 N N . TRP A 1 292 ? -24.039 1.017 13.559 1.00 86.56 292 TRP A N 1
ATOM 2120 C CA . TRP A 1 292 ? -23.788 0.252 12.333 1.00 86.56 292 TRP A CA 1
ATOM 2121 C C . TRP A 1 292 ? -24.361 0.944 11.094 1.00 86.56 292 TRP A C 1
ATOM 2123 O O . TRP A 1 292 ? -23.724 0.980 10.048 1.00 86.56 292 TRP A O 1
ATOM 2133 N N . ARG A 1 293 ? -25.546 1.545 11.229 1.00 87.75 293 ARG A N 1
ATOM 2134 C CA . ARG A 1 293 ? -26.203 2.288 10.156 1.00 87.75 293 ARG A CA 1
ATOM 2135 C C . ARG A 1 293 ? -25.464 3.591 9.858 1.00 87.75 293 ARG A C 1
ATOM 2137 O O . ARG A 1 293 ? -25.164 3.847 8.701 1.00 87.75 293 ARG A O 1
ATOM 2144 N N . THR A 1 294 ? -25.090 4.345 10.893 1.00 86.50 294 THR A N 1
ATOM 2145 C CA . THR A 1 294 ? -24.280 5.567 10.761 1.00 86.50 294 THR A CA 1
ATOM 2146 C C . THR A 1 294 ? -22.971 5.290 10.025 1.00 86.50 294 THR A C 1
ATOM 2148 O O . THR A 1 294 ? -22.617 6.026 9.112 1.00 86.50 294 THR A O 1
ATOM 2151 N N . PHE A 1 295 ? -22.298 4.179 10.336 1.00 85.31 295 PHE A N 1
ATOM 2152 C CA . PHE A 1 295 ? -21.064 3.800 9.654 1.00 85.31 295 PHE A CA 1
ATOM 2153 C C . PHE A 1 295 ? -21.254 3.568 8.142 1.00 85.31 295 PHE A C 1
ATOM 2155 O O . PHE A 1 295 ? -20.514 4.134 7.339 1.00 85.31 295 PHE A O 1
ATOM 2162 N N . TRP A 1 296 ? -22.240 2.756 7.745 1.00 87.25 296 TRP A N 1
ATOM 2163 C CA . TRP A 1 296 ? -22.451 2.404 6.334 1.00 87.25 296 TRP A CA 1
ATOM 2164 C C . TRP A 1 296 ? -23.099 3.519 5.509 1.00 87.25 296 TRP A C 1
ATOM 2166 O O . TRP A 1 296 ? -22.764 3.672 4.337 1.00 87.25 296 TRP A O 1
ATOM 2176 N N . GLU A 1 297 ? -24.028 4.279 6.092 1.00 85.94 297 GLU A N 1
ATOM 2177 C CA . GLU A 1 297 ? -24.797 5.299 5.367 1.00 85.94 297 GLU A CA 1
ATOM 2178 C C . GLU A 1 297 ? -24.155 6.691 5.414 1.00 85.94 297 GLU A C 1
ATOM 2180 O O . GLU A 1 297 ? -24.387 7.481 4.502 1.00 85.94 297 GLU A O 1
ATOM 2185 N N . VAL A 1 298 ? -23.356 7.001 6.441 1.00 85.12 298 VAL A N 1
ATOM 2186 C CA . VAL A 1 298 ? -22.788 8.346 6.645 1.00 85.12 298 VAL A CA 1
ATOM 2187 C C . VAL A 1 298 ? -21.267 8.308 6.534 1.00 85.12 298 VAL A C 1
ATOM 2189 O O . VAL A 1 298 ? -20.701 8.892 5.612 1.00 85.12 298 VAL A O 1
ATOM 2192 N N . THR A 1 299 ? -20.588 7.564 7.410 1.00 86.56 299 THR A N 1
ATOM 2193 C CA . THR A 1 299 ? -19.122 7.619 7.521 1.00 86.56 299 THR A CA 1
ATOM 2194 C C . THR A 1 299 ? -18.423 7.088 6.262 1.00 86.56 299 THR A C 1
ATOM 2196 O O . THR A 1 299 ? -17.609 7.789 5.660 1.00 86.56 299 THR A O 1
ATOM 2199 N N . LEU A 1 300 ? -18.758 5.871 5.815 1.00 86.44 300 LEU A N 1
ATOM 2200 C CA . LEU A 1 300 ? -18.113 5.208 4.675 1.00 86.44 300 LEU A CA 1
ATOM 2201 C C . LEU A 1 300 ? -18.253 5.970 3.335 1.00 86.44 300 LEU A C 1
ATOM 2203 O O . LEU A 1 300 ? -17.237 6.142 2.653 1.00 86.44 300 LEU A O 1
ATOM 2207 N N . PRO A 1 301 ? -19.444 6.455 2.920 1.00 86.75 301 PRO A N 1
ATOM 2208 C CA . PRO A 1 301 ? -19.576 7.200 1.668 1.00 86.75 301 PRO A CA 1
ATOM 2209 C C . PRO A 1 301 ? -18.887 8.567 1.704 1.00 86.75 301 PRO A C 1
ATOM 2211 O O . PRO A 1 301 ? -18.415 9.018 0.658 1.00 86.75 301 PRO A O 1
ATOM 2214 N N . ASN A 1 302 ? -18.762 9.198 2.873 1.00 86.50 302 ASN A N 1
ATOM 2215 C CA . ASN A 1 302 ? -18.059 10.475 2.999 1.00 86.50 302 ASN A CA 1
ATOM 2216 C C . ASN A 1 302 ? -16.540 10.314 2.856 1.00 86.50 302 ASN A C 1
ATOM 2218 O O . ASN A 1 302 ? -15.902 11.127 2.185 1.00 86.50 302 ASN A O 1
ATOM 2222 N N . VAL A 1 303 ? -15.961 9.224 3.376 1.00 90.12 303 VAL A N 1
ATOM 2223 C CA . VAL A 1 303 ? -14.514 8.951 3.264 1.00 90.12 303 VAL A CA 1
ATOM 2224 C C . VAL A 1 303 ? -14.116 8.128 2.040 1.00 90.12 303 VAL A C 1
ATOM 2226 O O . VAL A 1 303 ? -12.940 7.809 1.876 1.00 90.12 303 VAL A O 1
ATOM 2229 N N . ARG A 1 304 ? -15.049 7.807 1.134 1.00 92.69 304 ARG A N 1
ATOM 2230 C CA . ARG A 1 304 ? -14.780 6.952 -0.041 1.00 92.69 304 ARG A CA 1
ATOM 2231 C C . ARG A 1 304 ? -13.629 7.445 -0.920 1.00 92.69 304 ARG A C 1
ATOM 2233 O O . ARG A 1 304 ? -12.924 6.635 -1.508 1.00 92.69 304 ARG A O 1
ATOM 2240 N N . TRP A 1 305 ? -13.441 8.762 -1.015 1.00 93.31 305 TRP A N 1
ATOM 2241 C CA . TRP A 1 305 ? -12.376 9.350 -1.826 1.00 93.31 305 TRP A CA 1
ATOM 2242 C C . TRP A 1 305 ? -11.013 9.175 -1.164 1.00 93.31 305 TRP A C 1
ATOM 2244 O O . TRP A 1 305 ? -10.083 8.727 -1.824 1.00 93.31 305 TRP A O 1
ATOM 2254 N N . ALA A 1 306 ? -10.923 9.424 0.144 1.00 92.25 306 ALA A N 1
ATOM 2255 C CA . ALA A 1 306 ? -9.722 9.134 0.925 1.00 92.25 306 ALA A CA 1
ATOM 2256 C C . ALA A 1 306 ? -9.402 7.630 0.911 1.00 92.25 306 ALA A C 1
ATOM 2258 O O . ALA A 1 306 ? -8.259 7.232 0.703 1.00 92.25 306 ALA A O 1
ATOM 2259 N N . LEU A 1 307 ? -10.427 6.777 1.025 1.00 94.12 307 LEU A N 1
ATOM 2260 C CA . LEU A 1 307 ? -10.268 5.330 0.903 1.00 94.12 307 LEU A CA 1
ATOM 2261 C C . LEU A 1 307 ? -9.705 4.942 -0.466 1.00 94.12 307 LEU A C 1
ATOM 2263 O O . LEU A 1 307 ? -8.777 4.142 -0.535 1.00 94.12 307 LEU A O 1
ATOM 2267 N N . LEU A 1 308 ? -10.234 5.516 -1.550 1.00 95.06 308 LEU A N 1
ATOM 2268 C CA . LEU A 1 308 ? -9.765 5.239 -2.904 1.00 95.06 308 LEU A CA 1
ATOM 2269 C C . LEU A 1 308 ? -8.290 5.627 -3.079 1.00 95.06 308 LEU A C 1
ATOM 2271 O O . LEU A 1 308 ? -7.520 4.824 -3.603 1.00 95.06 308 LEU A O 1
ATOM 2275 N N . TYR A 1 309 ? -7.875 6.801 -2.590 1.00 94.69 309 TYR A N 1
ATOM 2276 C CA . TYR A 1 309 ? -6.463 7.204 -2.597 1.00 94.69 309 TYR A CA 1
ATOM 2277 C C . TYR A 1 309 ? -5.589 6.239 -1.790 1.00 94.69 309 TYR A C 1
ATOM 2279 O O . TYR A 1 309 ? -4.553 5.790 -2.286 1.00 94.69 309 TYR A O 1
ATOM 2287 N N . GLY A 1 310 ? -6.039 5.844 -0.596 1.00 93.50 310 GLY A N 1
ATOM 2288 C CA . GLY A 1 310 ? -5.328 4.892 0.255 1.00 93.50 310 GLY A CA 1
ATOM 2289 C C . GLY A 1 310 ? -5.168 3.523 -0.407 1.00 93.50 310 GLY A C 1
ATOM 2290 O O . GLY A 1 310 ? -4.082 2.941 -0.376 1.00 93.50 310 GLY A O 1
ATOM 2291 N N . VAL A 1 311 ? -6.215 3.023 -1.068 1.00 95.25 311 VAL A N 1
ATOM 2292 C CA . VAL A 1 311 ? -6.196 1.754 -1.813 1.00 95.25 311 VAL A CA 1
ATOM 2293 C C . VAL A 1 311 ? -5.257 1.834 -3.016 1.00 95.25 311 VAL A C 1
ATOM 2295 O O . VAL A 1 311 ? -4.455 0.922 -3.213 1.00 95.25 311 VAL A O 1
ATOM 2298 N N . ILE A 1 312 ? -5.302 2.922 -3.791 1.00 95.62 312 ILE A N 1
ATOM 2299 C CA . ILE A 1 312 ? -4.412 3.124 -4.945 1.00 95.62 312 ILE A CA 1
ATOM 2300 C C . ILE A 1 312 ? -2.949 3.142 -4.492 1.00 95.62 312 ILE A C 1
ATOM 2302 O O . ILE A 1 312 ? -2.118 2.453 -5.082 1.00 95.62 312 ILE A O 1
ATOM 2306 N N . LEU A 1 313 ? -2.638 3.874 -3.419 1.00 93.56 313 LEU A N 1
ATOM 2307 C CA . LEU A 1 313 ? -1.284 3.963 -2.876 1.00 93.56 313 LEU A CA 1
ATOM 2308 C C . LEU A 1 313 ? -0.797 2.612 -2.330 1.00 93.56 313 LEU A C 1
ATOM 2310 O O . LEU A 1 313 ? 0.345 2.218 -2.562 1.00 93.56 313 LEU A O 1
ATOM 2314 N N . THR A 1 314 ? -1.682 1.875 -1.657 1.00 94.06 314 THR A N 1
ATOM 2315 C CA . THR A 1 314 ? -1.398 0.530 -1.136 1.00 94.06 314 THR A CA 1
ATOM 2316 C C . THR A 1 314 ? -1.135 -0.455 -2.272 1.00 94.06 314 THR A C 1
ATOM 2318 O O . THR A 1 314 ? -0.184 -1.229 -2.196 1.00 94.06 314 THR A O 1
ATOM 2321 N N . ASN A 1 315 ? -1.922 -0.400 -3.349 1.00 95.19 315 ASN A N 1
ATOM 2322 C CA . ASN A 1 315 ? -1.718 -1.237 -4.529 1.00 95.19 315 ASN A CA 1
ATOM 2323 C C . ASN A 1 315 ? -0.406 -0.895 -5.247 1.00 95.19 315 ASN A C 1
ATOM 2325 O O . ASN A 1 315 ? 0.367 -1.792 -5.569 1.00 95.19 315 ASN A O 1
ATOM 2329 N N . ALA A 1 316 ? -0.111 0.396 -5.431 1.00 94.50 316 ALA A N 1
ATOM 2330 C CA . ALA A 1 316 ? 1.150 0.845 -6.019 1.00 94.50 316 ALA A CA 1
ATOM 2331 C C . ALA A 1 316 ? 2.360 0.353 -5.210 1.00 94.50 316 ALA A C 1
ATOM 2333 O O . ALA A 1 316 ? 3.357 -0.075 -5.788 1.00 94.50 316 ALA A O 1
ATOM 2334 N N . ARG A 1 317 ? 2.260 0.359 -3.873 1.00 91.94 317 ARG A N 1
ATOM 2335 C CA . ARG A 1 317 ? 3.315 -0.171 -3.007 1.00 91.94 317 ARG A CA 1
ATOM 2336 C C . ARG A 1 317 ? 3.411 -1.693 -3.075 1.00 91.94 317 ARG A C 1
ATOM 2338 O O . ARG A 1 317 ? 4.519 -2.197 -3.166 1.00 91.94 317 ARG A O 1
ATOM 2345 N N . ALA A 1 318 ? 2.285 -2.406 -3.072 1.00 91.81 318 ALA A N 1
ATOM 2346 C CA . ALA A 1 318 ? 2.258 -3.865 -3.155 1.00 91.81 318 ALA A CA 1
ATOM 2347 C C . ALA A 1 318 ? 2.821 -4.405 -4.480 1.00 91.81 318 ALA A C 1
ATOM 2349 O O . ALA A 1 318 ? 3.403 -5.480 -4.487 1.00 91.81 318 ALA A O 1
ATOM 2350 N N . MET A 1 319 ? 2.670 -3.666 -5.583 1.00 90.50 319 MET A N 1
ATOM 2351 C CA . MET A 1 319 ? 3.275 -4.015 -6.875 1.00 90.50 319 MET A CA 1
ATOM 2352 C C . MET A 1 319 ? 4.778 -3.707 -6.948 1.00 90.50 319 MET A C 1
ATOM 2354 O O . MET A 1 319 ? 5.452 -4.220 -7.836 1.00 90.50 319 MET A O 1
ATOM 2358 N N . GLY A 1 320 ? 5.277 -2.827 -6.075 1.00 87.62 320 GLY A N 1
ATOM 2359 C CA . GLY A 1 320 ? 6.678 -2.402 -6.039 1.00 87.62 320 GLY A CA 1
ATOM 2360 C C . GLY A 1 320 ? 7.542 -3.124 -5.003 1.00 87.62 320 GLY A C 1
ATOM 2361 O O . GLY A 1 320 ? 8.714 -2.773 -4.881 1.00 87.62 320 GLY A O 1
ATOM 2362 N N . GLU A 1 321 ? 6.965 -4.057 -4.241 1.00 85.00 321 GLU A N 1
ATOM 2363 C CA . GLU A 1 321 ? 7.670 -4.992 -3.346 1.00 85.00 321 GLU A CA 1
ATOM 2364 C C . GLU A 1 321 ? 7.919 -6.322 -4.062 1.00 85.00 321 GLU A C 1
ATOM 2366 O O . GLU A 1 321 ? 9.042 -6.852 -3.916 1.00 85.00 321 GLU A O 1
#

Sequence (321 aa):
MQTLSARALAGQGACSSKAGPQITSRANKYLALTGSVRRGALAECWRRAEDASASGRRSGRCLGVLPSALPFSRAWGSLDRARAPAPPFRDTRARAGLKGSSLSSKGTITAPCGGDSLNSPGRVALVAVAALYATLIVVLPFGSIFVQAVAGGLGSIARAMAEPEFLHATKMTMTMALIAVPVNTAFGVLAALVLAGRRFAGRRLLLAAMDIPFSISPVVTGLMFVLLYGRTGLFAPLIARSGFQVVFALPGMALATMFVTLPFVVRELLPALEEKEGHEEEAAASLGAGRWRTFWEVTLPNVRWALLYGVILTNARAMGE

Secondary structure (DSSP, 8-state):
-------SSSS--SSSS---SSHHHHHHHHTTSS-GGGHHHHHHHHHHHHHHHHS----------------TTSSSSS-S---PPPPP-----------------------------TT-HHHHHHHHHHHHHHHHHHHHHHHHHHHHHHHT-HHHHHHHHH-HHHHHHHHHHHHHHHHHHHHHHHHHHHHHHHHHH---TTHHHHHHHHHHHHHS-HHHHHHHHHHHHSTTSTTHHHHHHH----TTSHHHHHHHHHHHHHHHHHHHHHHHHHHHTTTHHHHHHHTT--HHHHIIIIIHHHHHHHHHHHHHHHHHHHH--

pLDDT: mean 71.0, std 24.26, range [29.69, 97.19]

Radius of gyration: 32.73 Å; chains: 1; bounding box: 67×96×73 Å